Protein AF-0000000084724340 (afdb_homodimer)

Radius of gyration: 23.57 Å; Cα contacts (8 Å, |Δi|>4): 398; chains: 2; bounding box: 47×73×54 Å

pLDDT: mean 89.87, std 15.23, range [28.31, 98.19]

Foldseek 3Di:
DCPPDQDPVLLVVLLVVLVVVLVVDNAALVVSLVVVVVVPRDPVSSVSSSVVCVVVVSHDLLVVLLVQLLVLLVVLQADLQVSLVVSVVRVRDSVSNNVSNVVSCVVVVRDLLVSLQVNCVVVVNDPDDDDPVSLLVSLVSRVNRPRDPVSSCVVRNDSNPPPPDPPD/DCPPDQDPVLLVVLLVVLVVVLVVDNAALVVSLVVVVVVPDDPVSSVSSSVVCVVVVSHDLLVVLLVQLLVLLVVLQADLQVSLVVSVVRVRDSVSNNVSNVVSCVVVVRDLLVSLQVNCVVVVNDPDDDDPVSLLVSLVSRVNRPRDPVSSCVVRNDSNPPPPDPPD

Structure (mmCIF, N/CA/C/O backbone):
data_AF-0000000084724340-model_v1
#
loop_
_entity.id
_entity.type
_entity.pdbx_description
1 polymer 'Regulatory protein RecX'
#
loop_
_atom_site.group_PDB
_atom_site.id
_atom_site.type_symbol
_atom_site.label_atom_id
_atom_site.label_alt_id
_atom_site.label_comp_id
_atom_site.label_asym_id
_atom_site.label_entity_id
_atom_site.label_seq_id
_atom_site.pdbx_PDB_ins_code
_atom_site.Cartn_x
_atom_site.Cartn_y
_atom_site.Cartn_z
_atom_site.occupancy
_atom_site.B_iso_or_equiv
_atom_site.auth_seq_id
_atom_site.auth_comp_id
_atom_site.auth_asym_id
_atom_site.auth_atom_id
_atom_site.pdbx_PDB_model_num
ATOM 1 N N . MET A 1 1 ? -23.844 20.797 23 1 35.25 1 MET A N 1
ATOM 2 C CA . MET A 1 1 ? -23.125 20.906 21.75 1 35.25 1 MET A CA 1
ATOM 3 C C . MET A 1 1 ? -23.312 22.281 21.125 1 35.25 1 MET A C 1
ATOM 5 O O . MET A 1 1 ? -24.359 22.562 20.547 1 35.25 1 MET A O 1
ATOM 9 N N . ASP A 1 2 ? -22.969 23.312 21.781 1 40.53 2 ASP A N 1
ATOM 10 C CA . ASP A 1 2 ? -23.297 24.734 21.594 1 40.53 2 ASP A CA 1
ATOM 11 C C . ASP A 1 2 ? -23.047 25.156 20.141 1 40.53 2 ASP A C 1
ATOM 13 O O . ASP A 1 2 ? -21.938 25 19.625 1 40.53 2 ASP A O 1
ATOM 17 N N . SER A 1 3 ? -23.969 24.906 19.266 1 45.78 3 SER A N 1
ATOM 18 C CA . SER A 1 3 ? -24.188 25.5 17.953 1 45.78 3 SER A CA 1
ATOM 19 C C . SER A 1 3 ? -23.609 26.906 17.859 1 45.78 3 SER A C 1
ATOM 21 O O . SER A 1 3 ? -24.344 27.891 17.984 1 45.78 3 SER A O 1
ATOM 23 N N . GLU A 1 4 ? -22.609 27.172 18.609 1 51.94 4 GLU A N 1
ATOM 24 C CA . GLU A 1 4 ? -22.188 28.562 18.719 1 51.94 4 GLU A CA 1
ATOM 25 C C . GLU A 1 4 ? -22.031 29.203 17.344 1 51.94 4 GLU A C 1
ATOM 27 O O . GLU A 1 4 ? -21.484 28.594 16.438 1 51.94 4 GLU A O 1
ATOM 32 N N . ASP A 1 5 ? -22.938 30.094 16.984 1 63.06 5 ASP A N 1
ATOM 33 C CA . ASP A 1 5 ? -23.109 30.969 15.828 1 63.06 5 ASP A CA 1
ATOM 34 C C . ASP A 1 5 ? -21.766 31.484 15.336 1 63.06 5 ASP A C 1
ATOM 36 O O . ASP A 1 5 ? -20.984 32.031 16.109 1 63.06 5 ASP A O 1
ATOM 40 N N . ALA A 1 6 ? -21.188 30.797 14.297 1 75.19 6 ALA A N 1
ATOM 41 C CA . ALA A 1 6 ? -19.953 31.219 13.648 1 75.19 6 ALA A CA 1
ATOM 42 C C . ALA A 1 6 ? -19.938 32.719 13.414 1 75.19 6 ALA A C 1
ATOM 44 O O . ALA A 1 6 ? -20.734 33.25 12.625 1 75.19 6 ALA A O 1
ATOM 45 N N . THR A 1 7 ? -19.188 33.531 14.336 1 86.38 7 THR A N 1
ATOM 46 C CA . THR A 1 7 ? -19.078 34.938 14.086 1 86.38 7 THR A CA 1
ATOM 47 C C . THR A 1 7 ? -18.172 35.219 12.883 1 86.38 7 THR A C 1
ATOM 49 O O . THR A 1 7 ? -17.312 34.406 12.547 1 86.38 7 THR A O 1
ATOM 52 N N . ASP A 1 8 ? -18.578 36.25 12.078 1 90.44 8 ASP A N 1
ATOM 53 C CA . ASP A 1 8 ? -17.781 36.656 10.922 1 90.44 8 ASP A CA 1
ATOM 54 C C . ASP A 1 8 ? -16.312 36.844 11.297 1 90.44 8 ASP A C 1
ATOM 56 O O . ASP A 1 8 ? -15.422 36.531 10.5 1 90.44 8 ASP A O 1
ATOM 60 N N . ALA A 1 9 ? -16.156 37.219 12.477 1 93.38 9 ALA A N 1
ATOM 61 C CA . ALA A 1 9 ? -14.781 37.438 12.93 1 93.38 9 ALA A CA 1
ATOM 62 C C . ALA A 1 9 ? -14.023 36.125 13.055 1 93.38 9 ALA A C 1
ATOM 64 O O . ALA A 1 9 ? -12.867 36.031 12.664 1 93.38 9 ALA A O 1
ATOM 65 N N . GLU A 1 10 ? -14.711 35.188 13.562 1 95.5 10 GLU A N 1
ATOM 66 C CA . GLU A 1 10 ? -14.086 33.875 13.719 1 95.5 10 GLU A CA 1
ATOM 67 C C . GLU A 1 10 ? -13.812 33.219 12.367 1 95.5 10 GLU A C 1
ATOM 69 O O . GLU A 1 10 ? -12.773 32.594 12.164 1 95.5 10 GLU A O 1
ATOM 74 N N . VAL A 1 11 ? -14.758 33.375 11.492 1 97.06 11 VAL A N 1
ATOM 75 C CA . VAL A 1 11 ? -14.594 32.844 10.141 1 97.06 11 VAL A CA 1
ATOM 76 C C . VAL A 1 11 ? -13.406 33.531 9.461 1 97.06 11 VAL A C 1
ATOM 78 O O . VAL A 1 11 ? -12.641 32.875 8.75 1 97.06 11 VAL A O 1
ATOM 81 N N . GLY A 1 12 ? -13.305 34.844 9.68 1 97.19 12 GLY A N 1
ATOM 82 C CA . GLY A 1 12 ? -12.156 35.562 9.148 1 97.19 12 GLY A CA 1
ATOM 83 C C . GLY A 1 12 ? -10.828 35.031 9.648 1 97.19 12 GLY A C 1
ATOM 84 O O . GLY A 1 12 ? -9.898 34.844 8.859 1 97.19 12 GLY A O 1
ATOM 85 N N . ARG A 1 13 ? -10.758 34.781 10.875 1 97.31 13 ARG A N 1
ATOM 86 C CA . ARG A 1 13 ? -9.539 34.25 11.469 1 97.31 13 ARG A CA 1
ATOM 87 C C . ARG A 1 13 ? -9.227 32.844 10.93 1 97.31 13 ARG A C 1
ATOM 89 O O . ARG A 1 13 ? -8.07 32.531 10.641 1 97.31 13 ARG A O 1
ATOM 96 N N . ALA A 1 14 ? -10.234 32.062 10.844 1 97.94 14 ALA A N 1
ATOM 97 C CA . ALA A 1 14 ? -10.055 30.719 10.297 1 97.94 14 ALA A CA 1
ATOM 98 C C . ALA A 1 14 ? -9.609 30.766 8.836 1 97.94 14 ALA A C 1
ATOM 100 O O . ALA A 1 14 ? -8.789 29.953 8.398 1 97.94 14 ALA A O 1
ATOM 101 N N . THR A 1 15 ? -10.141 31.688 8.141 1 98 15 THR A N 1
ATOM 102 C CA . THR A 1 15 ? -9.766 31.875 6.742 1 98 15 THR A CA 1
ATOM 103 C C . THR A 1 15 ? -8.297 32.25 6.625 1 98 15 THR A C 1
ATOM 105 O O . THR A 1 15 ? -7.566 31.719 5.793 1 98 15 THR A O 1
ATOM 108 N N . ASP A 1 16 ? -7.871 33.125 7.48 1 97.44 16 ASP A N 1
ATOM 109 C CA . ASP A 1 16 ? -6.469 33.531 7.5 1 97.44 16 ASP A CA 1
ATOM 110 C C . ASP A 1 16 ? -5.559 32.344 7.836 1 97.44 16 ASP A C 1
ATOM 112 O O . ASP A 1 16 ? -4.477 32.219 7.262 1 97.44 16 ASP A O 1
ATOM 116 N N . ALA A 1 17 ? -6.023 31.609 8.727 1 97 17 ALA A N 1
ATOM 117 C CA . ALA A 1 17 ? -5.266 30.422 9.086 1 97 17 ALA A CA 1
ATOM 118 C C . ALA A 1 17 ? -5.109 29.484 7.883 1 97 17 ALA A C 1
ATOM 120 O O . ALA A 1 17 ? -4.02 28.969 7.633 1 97 17 ALA A O 1
ATOM 121 N N . CYS A 1 18 ? -6.141 29.266 7.129 1 97.06 18 CYS A N 1
ATOM 122 C CA . CYS A 1 18 ? -6.098 28.438 5.922 1 97.06 18 CYS A CA 1
ATOM 123 C C . CYS A 1 18 ? -5.078 28.984 4.93 1 97.06 18 CYS A C 1
ATOM 125 O O . CYS A 1 18 ? -4.266 28.234 4.391 1 97.06 18 CYS A O 1
ATOM 127 N N . LEU A 1 19 ? -5.148 30.234 4.754 1 97.19 19 LEU A N 1
ATOM 128 C CA . LEU A 1 19 ? -4.266 30.875 3.777 1 97.19 19 LEU A CA 1
ATOM 129 C C . LEU A 1 19 ? -2.807 30.734 4.195 1 97.19 19 LEU A C 1
ATOM 131 O O . LEU A 1 19 ? -1.935 30.5 3.354 1 97.19 19 LEU A O 1
ATOM 135 N N . ARG A 1 20 ? -2.562 30.891 5.43 1 96.25 20 ARG A N 1
ATOM 136 C CA . ARG A 1 20 ? -1.204 30.719 5.934 1 96.25 20 ARG A CA 1
ATOM 137 C C . ARG A 1 20 ? -0.712 29.281 5.695 1 96.25 20 ARG A C 1
ATOM 139 O O . ARG A 1 20 ? 0.422 29.078 5.258 1 96.25 20 ARG A O 1
ATOM 146 N N . LEU A 1 21 ? -1.57 28.359 5.965 1 94.25 21 LEU A N 1
ATOM 147 C CA . LEU A 1 21 ? -1.219 26.969 5.762 1 94.25 21 LEU A CA 1
ATOM 148 C C . LEU A 1 21 ? -0.979 26.672 4.285 1 94.25 21 LEU A C 1
ATOM 150 O O . LEU A 1 21 ? -0.031 25.953 3.936 1 94.25 21 LEU A O 1
ATOM 154 N N . LEU A 1 22 ? -1.804 27.25 3.426 1 94 22 LEU A N 1
ATOM 155 C CA . LEU A 1 22 ? -1.711 27.016 1.989 1 94 22 LEU A CA 1
ATOM 156 C C . LEU A 1 22 ? -0.48 27.703 1.406 1 94 22 LEU A C 1
ATOM 158 O O . LEU A 1 22 ? 0.046 27.266 0.378 1 94 22 LEU A O 1
ATOM 162 N N . LYS A 1 23 ? -0.047 28.75 2.018 1 93 23 LYS A N 1
ATOM 163 C CA . LYS A 1 23 ? 1.16 29.438 1.581 1 93 23 LYS A CA 1
ATOM 164 C C . LYS A 1 23 ? 2.404 28.594 1.839 1 93 23 LYS A C 1
ATOM 166 O O . LYS A 1 23 ? 3.365 28.656 1.068 1 93 23 LYS A O 1
ATOM 171 N N . ALA A 1 24 ? 2.295 27.859 2.857 1 91 24 ALA A N 1
ATOM 172 C CA . ALA A 1 24 ? 3.445 27.031 3.238 1 91 24 ALA A CA 1
ATOM 173 C C . ALA A 1 24 ? 3.627 25.859 2.283 1 91 24 ALA A C 1
ATOM 175 O O . ALA A 1 24 ? 4.754 25.531 1.909 1 91 24 ALA A O 1
ATOM 176 N N . ARG A 1 25 ? 2.547 25.203 1.89 1 88.31 25 ARG A N 1
ATOM 177 C CA . ARG A 1 25 ? 2.572 24.078 0.951 1 88.31 25 ARG A CA 1
ATOM 178 C C . ARG A 1 25 ? 1.165 23.734 0.478 1 88.31 25 ARG A C 1
ATOM 180 O O . ARG A 1 25 ? 0.178 24.141 1.087 1 88.31 25 ARG A O 1
ATOM 187 N N . ALA A 1 26 ? 1.167 23 -0.578 1 89.12 26 ALA A N 1
ATOM 188 C CA . ALA A 1 26 ? -0.118 22.5 -1.065 1 89.12 26 ALA A CA 1
ATOM 189 C C . ALA A 1 26 ? -0.786 21.594 -0.029 1 89.12 26 ALA A C 1
ATOM 191 O O . ALA A 1 26 ? -0.116 20.812 0.644 1 89.12 26 ALA A O 1
ATOM 192 N N . ARG A 1 27 ? -2.123 21.719 0.077 1 92.31 27 ARG A N 1
ATOM 193 C CA . ARG A 1 27 ? -2.885 20.938 1.044 1 92.31 27 ARG A CA 1
ATOM 194 C C . ARG A 1 27 ? -4.246 20.547 0.481 1 92.31 27 ARG A C 1
ATOM 196 O O . ARG A 1 27 ? -4.832 21.297 -0.312 1 92.31 27 ARG A O 1
ATOM 203 N N . SER A 1 28 ? -4.656 19.391 0.945 1 93.62 28 SER A N 1
ATOM 204 C CA . SER A 1 28 ? -6.02 18.984 0.631 1 93.62 28 SER A CA 1
ATOM 205 C C . SER A 1 28 ? -7.023 19.641 1.578 1 93.62 28 SER A C 1
ATOM 207 O O . SER A 1 28 ? -6.641 20.188 2.611 1 93.62 28 SER A O 1
ATOM 209 N N . ARG A 1 29 ? -8.281 19.609 1.13 1 94.88 29 ARG A N 1
ATOM 210 C CA . ARG A 1 29 ? -9.359 20.094 1.979 1 94.88 29 ARG A CA 1
ATOM 211 C C . ARG A 1 29 ? -9.344 19.422 3.342 1 94.88 29 ARG A C 1
ATOM 213 O O . ARG A 1 29 ? -9.5 20.078 4.375 1 94.88 29 ARG A O 1
ATOM 220 N N . GLN A 1 30 ? -9.141 18.188 3.312 1 93.31 30 GLN A N 1
ATOM 221 C CA . GLN A 1 30 ? -9.148 17.406 4.551 1 93.31 30 GLN A CA 1
ATOM 222 C C . GLN A 1 30 ? -8.008 17.844 5.473 1 93.31 30 GLN A C 1
ATOM 224 O O . GLN A 1 30 ? -8.188 17.906 6.691 1 93.31 30 GLN A O 1
ATOM 229 N N . GLU A 1 31 ? -6.914 18.047 4.953 1 91.12 31 GLU A N 1
ATOM 230 C CA . GLU A 1 31 ? -5.773 18.484 5.75 1 91.12 31 GLU A CA 1
ATOM 231 C C . GLU A 1 31 ? -6.055 19.828 6.418 1 91.12 31 GLU A C 1
ATOM 233 O O . GLU A 1 31 ? -5.711 20.031 7.582 1 91.12 31 GLU A O 1
ATOM 238 N N . LEU A 1 32 ? -6.656 20.75 5.695 1 94.88 32 LEU A N 1
ATOM 239 C CA . LEU A 1 32 ? -7.004 22.047 6.258 1 94.88 32 LEU A CA 1
ATOM 240 C C . LEU A 1 32 ? -8.07 21.906 7.344 1 94.88 32 LEU A C 1
ATOM 242 O O . LEU A 1 32 ? -7.98 22.531 8.391 1 94.88 32 LEU A O 1
ATOM 246 N N . LEU A 1 33 ? -8.992 21.031 7.023 1 95.38 33 LEU A N 1
ATOM 247 C CA . LEU A 1 33 ? -10.047 20.781 7.996 1 95.38 33 LEU A CA 1
ATOM 248 C C . LEU A 1 33 ? -9.461 20.266 9.312 1 95.38 33 LEU A C 1
ATOM 250 O O . LEU A 1 33 ? -9.812 20.75 10.383 1 95.38 33 LEU A O 1
ATOM 254 N N . ALA A 1 34 ? -8.633 19.359 9.18 1 91.25 34 ALA A N 1
ATOM 255 C CA . ALA A 1 34 ? -8 18.781 10.367 1 91.25 34 ALA A CA 1
ATOM 256 C C . ALA A 1 34 ? -7.188 19.828 11.117 1 91.25 34 ALA A C 1
ATOM 258 O O . ALA A 1 34 ? -7.191 19.844 12.352 1 91.25 34 ALA A O 1
ATOM 259 N N . ALA A 1 35 ? -6.465 20.609 10.398 1 92.94 35 ALA A N 1
ATOM 260 C CA . ALA A 1 35 ? -5.664 21.656 11.016 1 92.94 35 ALA A CA 1
ATOM 261 C C . ALA A 1 35 ? -6.547 22.641 11.781 1 92.94 35 ALA A C 1
ATOM 263 O O . ALA A 1 35 ? -6.219 23.031 12.906 1 92.94 35 ALA A O 1
ATOM 264 N N . LEU A 1 36 ? -7.645 23.047 11.219 1 96.44 36 LEU A N 1
ATOM 265 C CA . LEU A 1 36 ? -8.562 23.984 11.859 1 96.44 36 LEU A CA 1
ATOM 266 C C . LEU A 1 36 ? -9.195 23.375 13.102 1 96.44 36 LEU A C 1
ATOM 268 O O . LEU A 1 36 ? -9.414 24.062 14.102 1 96.44 36 LEU A O 1
ATOM 272 N N . GLU A 1 37 ? -9.461 22.094 12.961 1 94.69 37 GLU A N 1
ATOM 273 C CA . GLU A 1 37 ? -10.008 21.375 14.117 1 94.69 37 GLU A CA 1
ATOM 274 C C . GLU A 1 37 ? -9.023 21.375 15.281 1 94.69 37 GLU A C 1
ATOM 276 O O . GLU A 1 37 ? -9.406 21.625 16.422 1 94.69 37 GLU A O 1
ATOM 281 N N . ARG A 1 38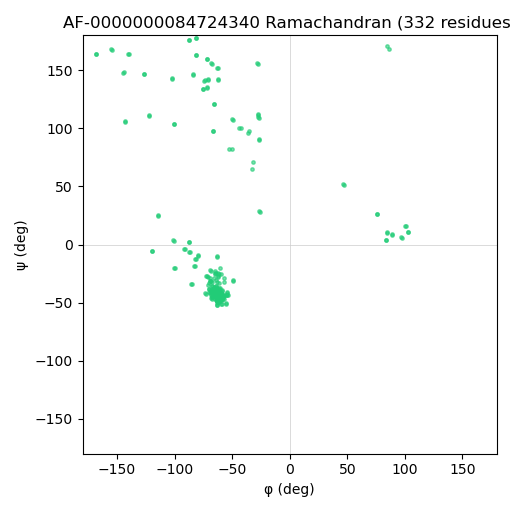 ? -7.855 21.156 14.961 1 91.62 38 ARG A N 1
ATOM 282 C CA . ARG A 1 38 ? -6.816 21.125 15.984 1 91.62 38 ARG A CA 1
ATOM 283 C C . ARG A 1 38 ? -6.656 22.5 16.641 1 91.62 38 ARG A C 1
ATOM 285 O O . ARG A 1 38 ? -6.355 22.594 17.828 1 91.62 38 ARG A O 1
ATOM 292 N N . LYS A 1 39 ? -6.914 23.453 15.875 1 94.38 39 LYS A N 1
ATOM 293 C CA . LYS A 1 39 ? -6.789 24.828 16.375 1 94.38 39 LYS A CA 1
ATOM 294 C C . LYS A 1 39 ? -8.023 25.234 17.172 1 94.38 39 LYS A C 1
ATOM 296 O O . LYS A 1 39 ? -8.062 26.328 17.734 1 94.38 39 LYS A O 1
ATOM 301 N N . GLY A 1 40 ? -9.125 24.422 17.094 1 94.94 40 GLY A N 1
ATOM 302 C CA . GLY A 1 40 ? -10.25 24.625 17.984 1 94.94 40 GLY A CA 1
ATOM 303 C C . GLY A 1 40 ? -11.422 25.328 17.328 1 94.94 40 GLY A C 1
ATOM 304 O O . GLY A 1 40 ? -12.375 25.703 18 1 94.94 40 GLY A O 1
ATOM 305 N N . TYR A 1 41 ? -11.414 25.484 16.078 1 96.75 41 TYR A N 1
ATOM 306 C CA . TYR A 1 41 ? -12.508 26.172 15.406 1 96.75 41 TYR A CA 1
ATOM 307 C C . TYR A 1 41 ? -13.75 25.281 15.344 1 96.75 41 TYR A C 1
ATOM 309 O O . TYR A 1 41 ? -13.641 24.062 15.125 1 96.75 41 TYR A O 1
ATOM 317 N N . ALA A 1 42 ? -14.875 25.875 15.531 1 96.62 42 ALA A N 1
ATOM 318 C CA . ALA A 1 42 ? -16.141 25.156 15.461 1 96.62 42 ALA A CA 1
ATOM 319 C C . ALA A 1 42 ? -16.438 24.688 14.039 1 96.62 42 ALA A C 1
ATOM 321 O O . ALA A 1 42 ? -15.93 25.266 13.078 1 96.62 42 ALA A O 1
ATOM 322 N N . GLU A 1 43 ? -17.234 23.656 13.891 1 96.38 43 GLU A N 1
ATOM 323 C CA . GLU A 1 43 ? -17.531 23.031 12.602 1 96.38 43 GLU A CA 1
ATOM 324 C C . GLU A 1 43 ? -18.078 24.062 11.617 1 96.38 43 GLU A C 1
ATOM 326 O O . GLU A 1 43 ? -17.625 24.125 10.469 1 96.38 43 GLU A O 1
ATOM 331 N N . ALA A 1 44 ? -18.953 24.875 12.094 1 96.69 44 ALA A N 1
ATOM 332 C CA . ALA A 1 44 ? -19.562 25.875 11.219 1 96.69 44 ALA A CA 1
ATOM 333 C C . ALA A 1 44 ? -18.531 26.875 10.719 1 96.69 44 ALA A C 1
ATOM 335 O O . ALA A 1 44 ? -18.594 27.312 9.562 1 96.69 44 ALA A O 1
ATOM 336 N N . VAL A 1 45 ? -17.625 27.234 11.578 1 97.56 45 VAL A N 1
ATOM 337 C CA . VAL A 1 45 ? -16.562 28.172 11.227 1 97.56 45 VAL A CA 1
ATOM 338 C C . VAL A 1 45 ? -15.617 27.531 10.211 1 97.56 45 VAL A C 1
ATOM 340 O O . VAL A 1 45 ? -15.266 28.156 9.211 1 97.56 45 VAL A O 1
ATOM 343 N N . ARG A 1 46 ? -15.25 26.266 10.406 1 97.88 46 ARG A N 1
ATOM 344 C CA . ARG A 1 46 ? -14.336 25.547 9.516 1 97.88 46 ARG A CA 1
ATOM 345 C C . ARG A 1 46 ? -14.922 25.438 8.117 1 97.88 46 ARG A C 1
ATOM 347 O O . ARG A 1 46 ? -14.234 25.719 7.125 1 97.88 46 ARG A O 1
ATOM 354 N N . GLU A 1 47 ? -16.156 25.094 8.086 1 97.12 47 GLU A N 1
ATOM 355 C CA . GLU A 1 47 ? -16.812 24.891 6.801 1 97.12 47 GLU A CA 1
ATOM 356 C C . GLU A 1 47 ? -16.891 26.188 6.012 1 97.12 47 GLU A C 1
ATOM 358 O O . GLU A 1 47 ? -16.656 26.203 4.801 1 97.12 47 GLU A O 1
ATOM 363 N N . ARG A 1 48 ? -17.25 27.234 6.688 1 97.5 48 ARG A N 1
ATOM 364 C CA . ARG A 1 48 ? -17.344 28.516 6.016 1 97.5 48 ARG A CA 1
ATOM 365 C C . ARG A 1 48 ? -15.977 29 5.547 1 97.5 48 ARG A C 1
ATOM 367 O O . ARG A 1 48 ? -15.852 29.547 4.445 1 97.5 48 ARG A O 1
ATOM 374 N N . ALA A 1 49 ? -14.977 28.859 6.422 1 98.19 49 ALA A N 1
ATOM 375 C CA . ALA A 1 49 ? -13.617 29.25 6.043 1 98.19 49 ALA A CA 1
ATOM 376 C C . ALA A 1 49 ? -13.141 28.469 4.828 1 98.19 49 ALA A C 1
ATOM 378 O O . ALA A 1 49 ? -12.57 29.047 3.893 1 98.19 49 ALA A O 1
ATOM 379 N N . LEU A 1 50 ? -13.398 27.156 4.828 1 97.88 50 LEU A N 1
ATOM 380 C CA . LEU A 1 50 ? -12.977 26.297 3.727 1 97.88 50 LEU A CA 1
ATOM 381 C C . LEU A 1 50 ? -13.727 26.656 2.445 1 97.88 50 LEU A C 1
ATOM 383 O O . LEU A 1 50 ? -13.141 26.656 1.358 1 97.88 50 LEU A O 1
ATOM 387 N N . ALA A 1 51 ? -14.938 26.953 2.566 1 97.38 51 ALA A N 1
ATOM 388 C CA . ALA A 1 51 ? -15.734 27.359 1.41 1 97.38 51 ALA A CA 1
ATOM 389 C C . ALA A 1 51 ? -15.18 28.641 0.791 1 97.38 51 ALA A C 1
ATOM 391 O O . ALA A 1 51 ? -15.148 28.781 -0.434 1 97.38 51 ALA A O 1
ATOM 392 N N . ARG A 1 52 ? -14.766 29.547 1.636 1 97.12 52 ARG A N 1
ATOM 393 C CA . ARG A 1 52 ? -14.211 30.812 1.154 1 97.12 52 ARG A CA 1
ATOM 394 C C . ARG A 1 52 ? -12.938 30.578 0.354 1 97.12 52 ARG A C 1
ATOM 396 O O . ARG A 1 52 ? -12.812 31.062 -0.775 1 97.12 52 ARG A O 1
ATOM 403 N N . VAL A 1 53 ? -12.055 29.875 0.927 1 97.44 53 VAL A N 1
ATOM 404 C CA . VAL A 1 53 ? -10.766 29.688 0.265 1 97.44 53 VAL A CA 1
ATOM 405 C C . VAL A 1 53 ? -10.945 28.844 -0.99 1 97.44 53 VAL A C 1
ATOM 407 O O . VAL A 1 53 ? -10.188 28.984 -1.955 1 97.44 53 VAL A O 1
ATOM 410 N N . GLU A 1 54 ? -11.891 27.922 -0.966 1 97 54 GLU A N 1
ATOM 411 C CA . GLU A 1 54 ? -12.242 27.156 -2.164 1 97 54 GLU A CA 1
ATOM 412 C C . GLU A 1 54 ? -12.82 28.078 -3.244 1 97 54 GLU A C 1
ATOM 414 O O . GLU A 1 54 ? -12.453 27.969 -4.414 1 97 54 GLU A O 1
ATOM 419 N N . GLY A 1 55 ? -13.688 28.953 -2.836 1 96.81 55 GLY A N 1
ATOM 420 C CA . GLY A 1 55 ? -14.297 29.906 -3.752 1 96.81 55 GLY A CA 1
ATOM 421 C C . GLY A 1 55 ? -13.289 30.828 -4.402 1 96.81 55 GLY A C 1
ATOM 422 O O . GLY A 1 55 ? -13.477 31.25 -5.547 1 96.81 55 GLY A O 1
ATOM 423 N N . TRP A 1 56 ? -12.227 31.156 -3.656 1 97.19 56 TRP A N 1
ATOM 424 C CA . TRP A 1 56 ? -11.172 32.031 -4.172 1 97.19 56 TRP A CA 1
ATOM 425 C C . TRP A 1 56 ? -10.211 31.25 -5.07 1 97.19 56 TRP A C 1
ATOM 427 O O . TRP A 1 56 ? -9.328 31.844 -5.703 1 97.19 56 TRP A O 1
ATOM 437 N N . GLY A 1 57 ? -10.352 29.938 -5.098 1 95.88 57 GLY A N 1
ATOM 438 C CA . GLY A 1 57 ? -9.523 29.109 -5.957 1 95.88 57 GLY A CA 1
ATOM 439 C C . GLY A 1 57 ? -8.227 28.672 -5.297 1 95.88 57 GLY A C 1
ATOM 440 O O . GLY A 1 57 ? -7.367 28.062 -5.941 1 95.88 57 GLY A O 1
ATOM 441 N N . TYR A 1 58 ? -8.094 28.938 -3.992 1 96.25 58 TYR A N 1
ATOM 442 C CA . TYR A 1 58 ? -6.859 28.594 -3.293 1 96.25 58 TYR A CA 1
ATOM 443 C C . TYR A 1 58 ? -6.875 27.125 -2.855 1 96.25 58 TYR A C 1
ATOM 445 O O . TYR A 1 58 ? -5.824 26.562 -2.545 1 96.25 58 TYR A O 1
ATOM 453 N N . LEU A 1 59 ? -8.07 26.578 -2.832 1 95.69 59 LEU A N 1
ATOM 454 C CA . LEU A 1 59 ? -8.266 25.188 -2.432 1 95.69 59 LEU A CA 1
ATOM 455 C C . LEU A 1 59 ? -8.953 24.391 -3.539 1 95.69 59 LEU A C 1
ATOM 457 O O . LEU A 1 59 ? -10.094 24.703 -3.914 1 95.69 59 LEU A O 1
ATOM 461 N N . ASN A 1 60 ? -8.234 23.516 -4.105 1 94.62 60 ASN A N 1
ATOM 462 C CA . ASN A 1 60 ? -8.703 22.641 -5.18 1 94.62 60 ASN A CA 1
ATOM 463 C C . ASN A 1 60 ? -8.102 21.25 -5.062 1 94.62 60 ASN A C 1
ATOM 465 O O . ASN A 1 60 ? -6.977 21 -5.504 1 94.62 60 ASN A O 1
ATOM 469 N N . ASP A 1 61 ? -8.945 20.328 -4.633 1 94.62 61 ASP A N 1
ATOM 470 C CA . ASP A 1 61 ? -8.445 18.984 -4.344 1 94.62 61 ASP A CA 1
ATOM 471 C C . ASP A 1 61 ? -8.07 18.25 -5.629 1 94.62 61 ASP A C 1
ATOM 473 O O . ASP A 1 61 ? -7.156 17.422 -5.633 1 94.62 61 ASP A O 1
ATOM 477 N N . GLU A 1 62 ? -8.789 18.5 -6.645 1 94.5 62 GLU A N 1
ATOM 478 C CA . GLU A 1 62 ? -8.453 17.875 -7.918 1 94.5 62 GLU A CA 1
ATOM 479 C C . GLU A 1 62 ? -7.078 18.312 -8.406 1 94.5 62 GLU A C 1
ATOM 481 O O . GLU A 1 62 ? -6.273 17.484 -8.836 1 94.5 62 GLU A O 1
ATOM 486 N N . ARG A 1 63 ? -6.883 19.594 -8.375 1 94.75 63 ARG A N 1
ATOM 487 C CA . ARG A 1 63 ? -5.578 20.125 -8.766 1 94.75 63 ARG A CA 1
ATOM 488 C C . ARG A 1 63 ? -4.484 19.609 -7.844 1 94.75 63 ARG A C 1
ATOM 490 O O . ARG A 1 63 ? -3.406 19.219 -8.305 1 94.75 63 ARG A O 1
ATOM 497 N N . PHE A 1 64 ? -4.789 19.625 -6.629 1 95.81 64 PHE A N 1
ATOM 498 C CA . PHE A 1 64 ? -3.855 19.094 -5.645 1 95.81 64 PHE A CA 1
ATOM 499 C C . PHE A 1 64 ? -3.48 17.656 -5.977 1 95.81 64 PHE A C 1
ATOM 501 O O . PHE A 1 64 ? -2.297 17.312 -6.043 1 95.81 64 PHE A O 1
ATOM 508 N N . ALA A 1 65 ? -4.477 16.828 -6.199 1 97.12 65 ALA A N 1
ATOM 509 C CA . ALA A 1 65 ? -4.27 15.406 -6.48 1 97.12 65 ALA A CA 1
ATOM 510 C C . ALA A 1 65 ? -3.43 15.219 -7.742 1 97.12 65 ALA A C 1
ATOM 512 O O . ALA A 1 65 ? -2.506 14.398 -7.762 1 97.12 65 ALA A O 1
ATOM 513 N N . ARG A 1 66 ? -3.74 15.953 -8.734 1 96.56 66 ARG A N 1
ATOM 514 C CA . ARG A 1 66 ? -3.025 15.852 -10 1 96.56 66 ARG A CA 1
ATOM 515 C C . ARG A 1 66 ? -1.555 16.219 -9.828 1 96.56 66 ARG A C 1
ATOM 517 O O . ARG A 1 66 ? -0.672 15.477 -10.273 1 96.56 66 ARG A O 1
ATOM 524 N N . ASP A 1 67 ? -1.301 17.344 -9.203 1 95.62 67 ASP A N 1
ATOM 525 C CA . ASP A 1 67 ? 0.068 17.812 -9.008 1 95.62 67 ASP A CA 1
ATOM 526 C C . ASP A 1 67 ? 0.872 16.812 -8.172 1 95.62 67 ASP A C 1
ATOM 528 O O . ASP A 1 67 ? 2.018 16.5 -8.508 1 95.62 67 ASP A O 1
ATOM 532 N N . GLN A 1 68 ? 0.224 16.375 -7.137 1 95.5 68 GLN A N 1
ATOM 533 C CA . GLN A 1 68 ? 0.894 15.422 -6.262 1 95.5 68 GLN A CA 1
ATOM 534 C C . GLN A 1 68 ? 1.18 14.109 -6.992 1 95.5 68 GLN A C 1
ATOM 536 O O . GLN A 1 68 ? 2.26 13.539 -6.848 1 95.5 68 GLN A O 1
ATOM 541 N N . ALA A 1 69 ? 0.21 13.609 -7.734 1 97.19 69 ALA A N 1
ATOM 542 C CA . ALA A 1 69 ? 0.388 12.367 -8.492 1 97.19 69 ALA A CA 1
ATOM 543 C C . ALA A 1 69 ? 1.555 12.484 -9.469 1 97.19 69 ALA A C 1
ATOM 545 O O . ALA A 1 69 ? 2.381 11.578 -9.57 1 97.19 69 ALA A O 1
ATOM 546 N N . GLU A 1 70 ? 1.614 13.602 -10.156 1 97.06 70 GLU A N 1
ATOM 547 C CA . GLU A 1 70 ? 2.695 13.82 -11.109 1 97.06 70 GLU A CA 1
ATOM 548 C C . GLU A 1 70 ? 4.051 13.867 -10.414 1 97.06 70 GLU A C 1
ATOM 550 O O . GLU A 1 70 ? 5.02 13.273 -10.891 1 97.06 70 GLU A O 1
ATOM 555 N N . ARG A 1 71 ? 4.051 14.539 -9.375 1 95.25 71 ARG A N 1
ATOM 556 C CA . ARG A 1 71 ? 5.293 14.656 -8.617 1 95.25 71 ARG A CA 1
ATOM 557 C C . ARG A 1 71 ? 5.762 13.289 -8.125 1 95.25 71 ARG A C 1
ATOM 559 O O . ARG A 1 71 ? 6.926 12.922 -8.305 1 95.25 71 ARG A O 1
ATOM 566 N N . LEU A 1 72 ? 4.91 12.531 -7.523 1 94.5 72 LEU A N 1
ATOM 567 C CA . LEU A 1 72 ? 5.246 11.25 -6.91 1 94.5 72 LEU A CA 1
ATOM 568 C C . LEU A 1 72 ? 5.625 10.219 -7.973 1 94.5 72 LEU A C 1
ATOM 570 O O . LEU A 1 72 ? 6.621 9.508 -7.828 1 94.5 72 LEU A O 1
ATOM 574 N N . LEU A 1 73 ? 4.855 10.109 -9.016 1 96.06 73 LEU A N 1
ATOM 575 C CA . LEU A 1 73 ? 5.18 9.18 -10.086 1 96.06 73 LEU A CA 1
ATOM 576 C C . LEU A 1 73 ? 6.449 9.602 -10.812 1 96.06 73 LEU A C 1
ATOM 578 O O . LEU A 1 73 ? 7.289 8.766 -11.148 1 96.06 73 LEU A O 1
ATOM 582 N N . GLY A 1 74 ? 6.539 10.844 -11.016 1 95.44 74 GLY A N 1
ATOM 583 C CA . GLY A 1 74 ? 7.695 11.375 -11.719 1 95.44 74 GLY A CA 1
ATOM 584 C C . GLY A 1 74 ? 9 11.133 -10.984 1 95.44 74 GLY A C 1
ATOM 585 O O . GLY A 1 74 ? 10.07 11.086 -11.602 1 95.44 74 GLY A O 1
ATOM 586 N N . GLY A 1 75 ? 8.977 11.023 -9.719 1 93.81 75 GLY A N 1
ATOM 587 C CA . GLY A 1 75 ? 10.156 10.766 -8.914 1 93.81 75 GLY A CA 1
ATOM 588 C C . GLY A 1 75 ? 10.727 9.367 -9.117 1 93.81 75 GLY A C 1
ATOM 589 O O . GLY A 1 75 ? 11.859 9.094 -8.734 1 93.81 75 GLY A O 1
ATOM 590 N N . GLY A 1 76 ? 9.922 8.477 -9.555 1 92.06 76 GLY A N 1
ATOM 591 C CA . GLY A 1 76 ? 10.391 7.164 -9.969 1 92.06 76 GLY A CA 1
ATOM 592 C C . GLY A 1 76 ? 10.523 6.191 -8.812 1 92.06 76 GLY A C 1
ATOM 593 O O . GLY A 1 76 ? 11.055 5.09 -8.977 1 92.06 76 GLY A O 1
ATOM 594 N N . ARG A 1 77 ? 10.016 6.551 -7.68 1 92.94 77 ARG A N 1
ATOM 595 C CA . ARG A 1 77 ? 10.203 5.715 -6.496 1 92.94 77 ARG A CA 1
ATOM 596 C C . ARG A 1 77 ? 8.953 4.879 -6.215 1 92.94 77 ARG A C 1
ATOM 598 O O . ARG A 1 77 ? 9.023 3.881 -5.496 1 92.94 77 ARG A O 1
ATOM 605 N N . TYR A 1 78 ? 7.902 5.371 -6.789 1 96.44 78 TYR A N 1
ATOM 606 C CA . TYR A 1 78 ? 6.637 4.734 -6.441 1 96.44 78 TYR A CA 1
ATOM 607 C C . TYR A 1 78 ? 5.887 4.289 -7.691 1 96.44 78 TYR A C 1
ATOM 609 O O . TYR A 1 78 ? 5.969 4.941 -8.734 1 96.44 78 TYR A O 1
ATOM 617 N N . GLY A 1 79 ? 5.184 3.189 -7.512 1 96.88 79 GLY A N 1
ATOM 618 C CA . GLY A 1 79 ? 4.207 2.787 -8.516 1 96.88 79 GLY A CA 1
ATOM 619 C C . GLY A 1 79 ? 2.84 3.406 -8.297 1 96.88 79 GLY A C 1
ATOM 620 O O . GLY A 1 7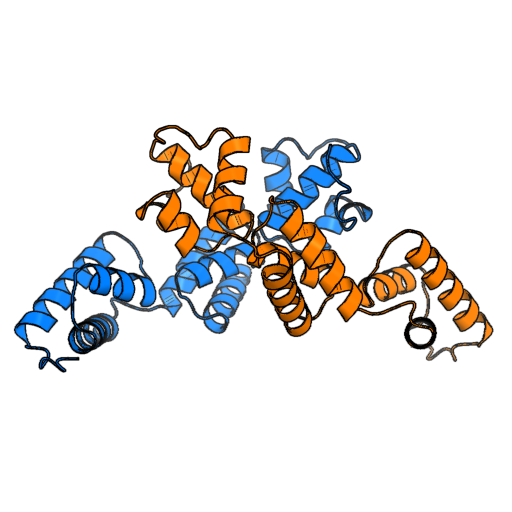9 ? 2.607 4.074 -7.285 1 96.88 79 GLY A O 1
ATOM 621 N N . PRO A 1 80 ? 1.961 3.137 -9.227 1 96.88 80 PRO A N 1
ATOM 622 C CA . PRO A 1 80 ? 0.652 3.795 -9.234 1 96.88 80 PRO A CA 1
ATOM 623 C C . PRO A 1 80 ? -0.159 3.506 -7.973 1 96.88 80 PRO A C 1
ATOM 625 O O . PRO A 1 80 ? -0.824 4.402 -7.441 1 96.88 80 PRO A O 1
ATOM 628 N N . GLU A 1 81 ? -0.088 2.297 -7.453 1 95.44 81 GLU A N 1
ATOM 629 C CA . GLU A 1 81 ? -0.927 1.933 -6.316 1 95.44 81 GLU A CA 1
ATOM 630 C C . GLU A 1 81 ? -0.503 2.682 -5.055 1 95.44 81 GLU A C 1
ATOM 632 O O . GLU A 1 81 ? -1.35 3.127 -4.277 1 95.44 81 GLU A O 1
ATOM 637 N N . GLU A 1 82 ? 0.731 2.812 -4.867 1 95.94 82 GLU A N 1
ATOM 638 C CA . GLU A 1 82 ? 1.219 3.545 -3.703 1 95.94 82 GLU A CA 1
ATOM 639 C C . GLU A 1 82 ? 0.898 5.031 -3.814 1 95.94 82 GLU A C 1
ATOM 641 O O . GLU A 1 82 ? 0.546 5.672 -2.82 1 95.94 82 GLU A O 1
ATOM 646 N N . VAL A 1 83 ? 1.02 5.574 -4.969 1 96.38 83 VAL A N 1
ATOM 647 C CA . VAL A 1 83 ? 0.688 6.98 -5.172 1 96.38 83 VAL A CA 1
ATOM 648 C C . VAL A 1 83 ? -0.787 7.215 -4.859 1 96.38 83 VAL A C 1
ATOM 650 O O . VAL A 1 83 ? -1.14 8.195 -4.195 1 96.38 83 VAL A O 1
ATOM 653 N N . ARG A 1 84 ? -1.584 6.328 -5.316 1 96.38 84 ARG A N 1
ATOM 654 C CA . ARG A 1 84 ? -3.008 6.422 -5.008 1 96.38 84 ARG A CA 1
ATOM 655 C C . ARG A 1 84 ? -3.242 6.406 -3.5 1 96.38 84 ARG A C 1
ATOM 657 O O . ARG A 1 84 ? -3.998 7.23 -2.977 1 96.38 84 ARG A O 1
ATOM 664 N N . ARG A 1 85 ? -2.594 5.547 -2.842 1 94.31 85 ARG A N 1
ATOM 665 C CA . ARG A 1 85 ? -2.754 5.414 -1.397 1 94.31 85 ARG A CA 1
ATOM 666 C C . ARG A 1 85 ? -2.293 6.676 -0.678 1 94.31 85 ARG A C 1
ATOM 668 O O . ARG A 1 85 ? -2.934 7.121 0.278 1 94.31 85 ARG A O 1
ATOM 675 N N . ARG A 1 86 ? -1.245 7.188 -1.117 1 93.38 86 ARG A N 1
ATOM 676 C CA . ARG A 1 86 ? -0.721 8.406 -0.509 1 93.38 86 ARG A CA 1
ATOM 677 C C . ARG A 1 86 ? -1.688 9.57 -0.697 1 93.38 86 ARG A C 1
ATOM 679 O O . ARG A 1 86 ? -1.894 10.367 0.22 1 93.38 86 ARG A O 1
ATOM 686 N N . LEU A 1 87 ? -2.244 9.664 -1.841 1 95.19 87 LEU A N 1
ATOM 687 C CA . LEU A 1 87 ? -3.229 10.711 -2.09 1 95.19 87 LEU A CA 1
ATOM 688 C C . LEU A 1 87 ? -4.434 10.555 -1.168 1 95.19 87 LEU A C 1
ATOM 690 O O . LEU A 1 87 ? -4.914 11.539 -0.598 1 95.19 87 LEU A O 1
ATOM 694 N N . GLU A 1 88 ? -4.812 9.336 -1.013 1 93.56 88 GLU A N 1
ATOM 695 C CA . GLU A 1 88 ? -5.961 9.07 -0.15 1 93.56 88 GLU A CA 1
ATOM 696 C C . GLU A 1 88 ? -5.637 9.383 1.309 1 93.56 88 GLU A C 1
ATOM 698 O O . GLU A 1 88 ? -6.504 9.836 2.057 1 93.56 88 GLU A O 1
ATOM 703 N N . ALA A 1 89 ? -4.461 9.125 1.649 1 90.25 89 ALA A N 1
ATOM 704 C CA . ALA A 1 89 ? -4.02 9.43 3.008 1 90.25 89 ALA A CA 1
ATOM 705 C C . ALA A 1 89 ? -4.098 10.922 3.287 1 90.25 89 ALA A C 1
ATOM 707 O O . ALA A 1 89 ? -4.246 11.344 4.438 1 90.25 89 ALA A O 1
ATOM 708 N N . HIS A 1 90 ? -4.031 11.688 2.244 1 90 90 HIS A N 1
ATOM 709 C CA . HIS A 1 90 ? -4.16 13.133 2.365 1 90 90 HIS A CA 1
ATOM 710 C C . HIS A 1 90 ? -5.617 13.57 2.295 1 90 90 HIS A C 1
ATOM 712 O O . HIS A 1 90 ? -5.918 14.766 2.271 1 90 90 HIS A O 1
ATOM 718 N N . GLY A 1 91 ? -6.465 12.617 2.186 1 92 91 GLY A N 1
ATOM 719 C CA . GLY A 1 91 ? -7.887 12.922 2.225 1 92 91 GLY A CA 1
ATOM 720 C C . GLY A 1 91 ? -8.508 13.055 0.848 1 92 91 GLY A C 1
ATOM 721 O O . GLY A 1 91 ? -9.664 13.469 0.719 1 92 91 GLY A O 1
ATOM 722 N N . VAL A 1 92 ? -7.77 12.773 -0.111 1 94.31 92 VAL A N 1
ATOM 723 C CA . VAL A 1 92 ? -8.312 12.766 -1.467 1 94.31 92 VAL A CA 1
ATOM 724 C C . VAL A 1 92 ? -9.227 11.562 -1.647 1 94.31 92 VAL A C 1
A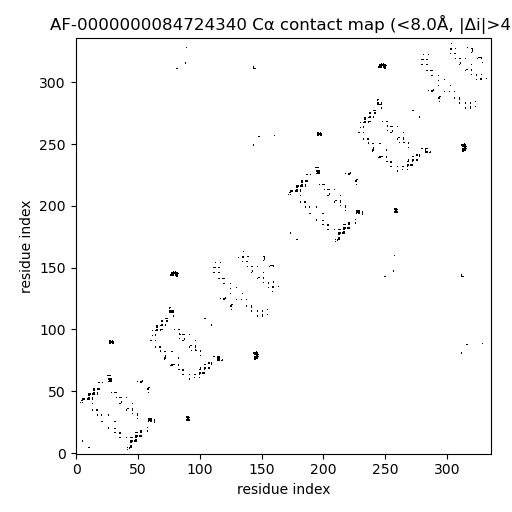TOM 726 O O . VAL A 1 92 ? -8.906 10.453 -1.207 1 94.31 92 VAL A O 1
ATOM 729 N N . SER A 1 93 ? -10.398 11.812 -2.27 1 94.62 93 SER A N 1
ATOM 730 C CA . SER A 1 93 ? -11.328 10.711 -2.469 1 94.62 93 SER A CA 1
ATOM 731 C C . SER A 1 93 ? -10.727 9.633 -3.367 1 94.62 93 SER A C 1
ATOM 733 O O . SER A 1 93 ? -9.883 9.93 -4.219 1 94.62 93 SER A O 1
ATOM 735 N N . PRO A 1 94 ? -11.172 8.367 -3.189 1 94.12 94 PRO A N 1
ATOM 736 C CA . PRO A 1 94 ? -10.664 7.289 -4.039 1 94.12 94 PRO A CA 1
ATOM 737 C C . PRO A 1 94 ? -10.836 7.578 -5.527 1 94.12 94 PRO A C 1
ATOM 739 O O . PRO A 1 94 ? -9.938 7.309 -6.324 1 94.12 94 PRO A O 1
ATOM 742 N N . GLU A 1 95 ? -11.938 8.109 -5.855 1 95.38 95 GLU A N 1
ATOM 743 C CA . GLU A 1 95 ? -12.219 8.422 -7.25 1 95.38 95 GLU A CA 1
ATOM 744 C C . GLU A 1 95 ? -11.266 9.492 -7.781 1 95.38 95 GLU A C 1
ATOM 746 O O . GLU A 1 95 ? -10.703 9.352 -8.867 1 95.38 95 GLU A O 1
ATOM 751 N N . ALA A 1 96 ? -11.094 10.531 -7.039 1 95.94 96 ALA A N 1
ATOM 752 C CA . ALA A 1 96 ? -10.195 11.609 -7.445 1 95.94 96 ALA A CA 1
ATOM 753 C C . ALA A 1 96 ? -8.75 11.117 -7.523 1 95.94 96 ALA A C 1
ATOM 755 O O . ALA A 1 96 ? -8.008 11.508 -8.422 1 95.94 96 ALA A O 1
ATOM 756 N N . ALA A 1 97 ? -8.422 10.297 -6.566 1 96.75 97 ALA A N 1
ATOM 757 C CA . ALA A 1 97 ? -7.066 9.75 -6.543 1 96.75 97 ALA A CA 1
ATOM 758 C C . ALA A 1 97 ? -6.801 8.891 -7.773 1 96.75 97 ALA A C 1
ATOM 760 O O . ALA A 1 97 ? -5.754 9.016 -8.414 1 96.75 97 ALA A O 1
ATOM 761 N N . SER A 1 98 ? -7.738 8.07 -8.086 1 97.25 98 SER A N 1
ATOM 762 C CA . SER A 1 98 ? -7.613 7.203 -9.258 1 97.25 98 SER A CA 1
ATOM 763 C C . SER A 1 98 ? -7.48 8.016 -10.539 1 97.25 98 SER A C 1
ATOM 765 O O . SER A 1 98 ? -6.637 7.719 -11.383 1 97.25 98 SER A O 1
ATOM 767 N N . THR A 1 99 ? -8.273 8.977 -10.625 1 97.88 99 THR A N 1
ATOM 768 C CA . THR A 1 99 ? -8.242 9.844 -11.797 1 97.88 99 THR A CA 1
ATOM 769 C C . THR A 1 99 ? -6.902 10.57 -11.891 1 97.88 99 THR A C 1
ATOM 771 O O . THR A 1 99 ? -6.305 10.641 -12.969 1 97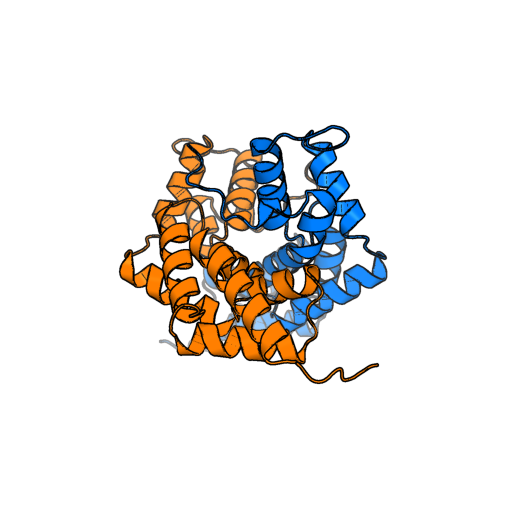.88 99 THR A O 1
ATOM 774 N N . ALA A 1 100 ? -6.465 11.109 -10.805 1 98.06 100 ALA A N 1
ATOM 775 C CA . ALA A 1 100 ? -5.199 11.844 -10.773 1 98.06 100 ALA A CA 1
ATOM 776 C C . ALA A 1 100 ? -4.039 10.945 -11.203 1 98.06 100 ALA A C 1
ATOM 778 O O . ALA A 1 100 ? -3.182 11.359 -11.984 1 98.06 100 ALA A O 1
ATOM 779 N N . VAL A 1 101 ? -4.055 9.758 -10.734 1 98.12 101 VAL A N 1
ATOM 780 C CA . VAL A 1 101 ? -2.98 8.812 -11.047 1 98.12 101 VAL A CA 1
ATOM 781 C C . VAL A 1 101 ? -3.023 8.445 -12.523 1 98.12 101 VAL A C 1
ATOM 783 O O . VAL A 1 101 ? -1.988 8.406 -13.195 1 98.12 101 VAL A O 1
ATOM 786 N N . ALA A 1 102 ? -4.188 8.164 -13.016 1 97.81 102 ALA A N 1
ATOM 787 C CA . ALA A 1 102 ? -4.344 7.832 -14.43 1 97.81 102 ALA A CA 1
ATOM 788 C C . ALA A 1 102 ? -3.859 8.977 -15.32 1 97.81 102 ALA A C 1
ATOM 790 O O . ALA A 1 102 ? -3.129 8.75 -16.281 1 97.81 102 ALA A O 1
ATOM 791 N N . THR A 1 103 ? -4.25 10.133 -14.969 1 97.94 103 THR A N 1
ATOM 792 C CA . THR A 1 103 ? -3.842 11.305 -15.727 1 97.94 103 THR A CA 1
ATOM 793 C C . THR A 1 103 ? -2.326 11.484 -15.672 1 97.94 103 THR A C 1
ATOM 795 O O . THR A 1 103 ? -1.691 11.719 -16.703 1 97.94 103 THR A O 1
ATOM 798 N N . ALA A 1 104 ? -1.791 11.383 -14.531 1 97.62 104 ALA A N 1
ATOM 799 C CA . ALA A 1 104 ? -0.35 11.539 -14.359 1 97.62 104 ALA A CA 1
ATOM 800 C C . ALA A 1 104 ? 0.417 10.492 -15.164 1 97.62 104 ALA A C 1
ATOM 802 O O . ALA A 1 104 ? 1.454 10.797 -15.758 1 97.62 104 ALA A O 1
ATOM 803 N N . ARG A 1 105 ? -0.066 9.273 -15.18 1 97.5 105 ARG A N 1
ATOM 804 C CA . ARG A 1 105 ? 0.57 8.211 -15.953 1 97.5 105 ARG A CA 1
ATOM 805 C C . ARG A 1 105 ? 0.638 8.578 -17.438 1 97.5 105 ARG A C 1
ATOM 807 O O . ARG A 1 105 ? 1.655 8.352 -18.094 1 97.5 105 ARG A O 1
ATOM 814 N N . GLY A 1 106 ? -0.454 9.031 -17.891 1 97.19 106 GLY A N 1
ATOM 815 C CA . GLY A 1 106 ? -0.496 9.461 -19.281 1 97.19 106 GLY A CA 1
ATOM 816 C C . GLY A 1 106 ? 0.425 10.633 -19.578 1 97.19 106 GLY A C 1
ATOM 817 O O . GLY A 1 106 ? 1.208 10.594 -20.516 1 97.19 106 GLY A O 1
ATOM 818 N N . THR A 1 107 ? 0.357 11.633 -18.766 1 96.75 107 THR A N 1
ATOM 819 C CA . THR A 1 107 ? 1.14 12.852 -18.938 1 96.75 107 THR A CA 1
ATOM 820 C C . THR A 1 107 ? 2.633 12.539 -18.938 1 96.75 107 THR A C 1
ATOM 822 O O . THR A 1 107 ? 3.391 13.086 -19.75 1 96.75 107 THR A O 1
ATOM 825 N N . LEU A 1 108 ? 3.057 11.641 -18.094 1 97.12 108 LEU A N 1
ATOM 826 C CA . LEU A 1 108 ? 4.469 11.32 -17.906 1 97.12 108 LEU A CA 1
ATOM 827 C C . LEU A 1 108 ? 4.891 10.188 -18.844 1 97.12 108 LEU A C 1
ATOM 829 O O . LEU A 1 108 ? 6.062 9.812 -18.875 1 97.12 108 LEU A O 1
ATOM 833 N N . GLU A 1 109 ? 3.857 9.648 -19.594 1 96.88 109 GLU A N 1
ATOM 834 C CA . GLU A 1 109 ? 4.141 8.398 -20.297 1 96.88 109 GLU A CA 1
ATOM 835 C C . GLU A 1 109 ? 4.844 7.398 -19.391 1 96.88 109 GLU A C 1
ATOM 837 O O . GLU A 1 109 ? 5.879 6.84 -19.75 1 96.88 109 GLU A O 1
ATOM 842 N N . PHE A 1 110 ? 4.301 7.184 -18.312 1 96.38 110 PHE A N 1
ATOM 843 C CA . PHE A 1 110 ? 4.902 6.438 -17.219 1 96.38 110 PHE A CA 1
ATOM 844 C C . PHE A 1 110 ? 5.098 4.973 -17.609 1 96.38 110 PHE A C 1
ATOM 846 O O . PHE A 1 110 ? 4.137 4.289 -17.969 1 96.38 110 PHE A O 1
ATOM 853 N N . ASP A 1 111 ? 6.391 4.602 -17.531 1 96.19 111 ASP A N 1
ATOM 854 C CA . ASP A 1 111 ? 6.754 3.201 -17.719 1 96.19 111 ASP A CA 1
ATOM 855 C C . ASP A 1 111 ? 7 2.506 -16.391 1 96.19 111 ASP A C 1
ATOM 857 O O . ASP A 1 111 ? 8.086 2.615 -15.812 1 96.19 111 ASP A O 1
ATOM 861 N N . ALA A 1 112 ? 6.016 1.702 -15.977 1 96.12 112 ALA A N 1
ATOM 862 C CA . ALA A 1 112 ? 6.039 1.096 -14.648 1 96.12 112 ALA A CA 1
ATOM 863 C C . ALA A 1 112 ? 7.18 0.09 -14.523 1 96.12 112 ALA A C 1
ATOM 865 O O . ALA A 1 112 ? 7.812 -0.012 -13.469 1 96.12 112 ALA A O 1
ATOM 866 N N . GLU A 1 113 ? 7.422 -0.672 -15.547 1 96 113 GLU A N 1
ATOM 867 C CA . GLU A 1 113 ? 8.492 -1.66 -15.516 1 96 113 GLU A CA 1
ATOM 868 C C . GLU A 1 113 ? 9.859 -0.988 -15.398 1 96 113 GLU A C 1
ATOM 870 O O . GLU A 1 113 ? 10.711 -1.43 -14.625 1 96 113 GLU A O 1
ATOM 875 N N . HIS A 1 114 ? 10.016 0.02 -16.156 1 96.38 114 HIS A N 1
ATOM 876 C CA . HIS A 1 114 ? 11.266 0.768 -16.109 1 96.38 114 HIS A CA 1
ATOM 877 C C . HIS A 1 114 ? 11.492 1.36 -14.719 1 96.38 114 HIS A C 1
ATOM 879 O O . HIS A 1 114 ? 12.578 1.247 -14.156 1 96.38 114 HIS A O 1
ATOM 885 N N . ALA A 1 115 ? 10.461 2.023 -14.18 1 97.19 115 ALA A N 1
ATOM 886 C CA . ALA A 1 115 ? 10.562 2.617 -12.844 1 97.19 115 ALA A CA 1
ATOM 887 C C . ALA A 1 115 ? 10.891 1.561 -11.797 1 97.19 115 ALA A C 1
ATOM 889 O O . ALA A 1 115 ? 11.734 1.787 -10.922 1 97.19 115 ALA A O 1
ATOM 890 N N . ALA A 1 116 ? 10.242 0.424 -11.852 1 97.5 116 ALA A N 1
ATOM 891 C CA . ALA A 1 116 ? 10.477 -0.67 -10.914 1 97.5 116 ALA A CA 1
ATOM 892 C C . ALA A 1 116 ? 11.922 -1.155 -10.992 1 97.5 116 ALA A C 1
ATOM 894 O O . ALA A 1 116 ? 12.555 -1.41 -9.969 1 97.5 116 ALA A O 1
ATOM 895 N N . ARG A 1 117 ? 12.43 -1.297 -12.164 1 96.56 117 ARG A N 1
ATOM 896 C CA . ARG A 1 117 ? 13.812 -1.712 -12.359 1 96.56 117 ARG A CA 1
ATOM 897 C C . ARG A 1 117 ? 14.781 -0.717 -11.719 1 96.56 117 ARG A C 1
ATOM 899 O O . ARG A 1 117 ? 15.766 -1.113 -11.094 1 96.56 117 ARG A O 1
ATOM 906 N N . GLN A 1 118 ? 14.469 0.541 -11.906 1 96.75 118 GLN A N 1
ATOM 907 C CA . GLN A 1 118 ? 15.32 1.578 -11.32 1 96.75 118 GLN A CA 1
ATOM 908 C C . GLN A 1 118 ? 15.344 1.48 -9.797 1 96.75 118 GLN A C 1
ATOM 910 O O . GLN A 1 118 ? 16.391 1.688 -9.18 1 96.75 118 GLN A O 1
ATOM 915 N N . VAL A 1 119 ? 14.188 1.187 -9.25 1 96.94 119 VAL A N 1
ATOM 916 C CA . VAL A 1 119 ? 14.109 1.02 -7.801 1 96.94 119 VAL A CA 1
ATOM 917 C C . VAL A 1 119 ? 15.031 -0.116 -7.359 1 96.94 119 VAL A C 1
ATOM 919 O O . VAL A 1 119 ? 15.781 0.029 -6.395 1 96.94 119 VAL A O 1
ATOM 922 N N . LEU A 1 120 ? 14.969 -1.208 -8.039 1 97.06 120 LEU A N 1
ATOM 923 C CA . LEU A 1 120 ? 15.789 -2.363 -7.703 1 97.06 120 LEU A CA 1
ATOM 924 C C . LEU A 1 120 ? 17.266 -2.045 -7.891 1 97.06 120 LEU A C 1
ATOM 926 O O . LEU A 1 120 ? 18.109 -2.449 -7.078 1 97.06 120 LEU A O 1
ATOM 930 N N . GLU A 1 121 ? 17.578 -1.314 -8.914 1 96.88 121 GLU A N 1
ATOM 931 C CA . GLU A 1 121 ? 18.953 -0.925 -9.195 1 96.88 121 GLU A CA 1
ATOM 932 C C . GLU A 1 121 ? 19.531 -0.092 -8.047 1 96.88 121 GLU A C 1
ATOM 934 O O . GLU A 1 121 ? 20.656 -0.326 -7.613 1 96.88 121 GLU A O 1
ATOM 939 N N . LYS A 1 122 ? 18.781 0.792 -7.602 1 96.06 122 LYS A N 1
ATOM 940 C CA . LYS A 1 122 ? 19.219 1.676 -6.527 1 96.06 122 LYS A CA 1
ATOM 941 C C . LYS A 1 122 ? 19.469 0.896 -5.238 1 96.06 122 LYS A C 1
ATOM 943 O O . LYS A 1 122 ? 20.219 1.336 -4.371 1 96.06 122 LYS A O 1
ATOM 948 N N . ARG A 1 123 ? 18.812 -0.256 -5.129 1 95.19 123 ARG A N 1
ATOM 949 C CA . ARG A 1 123 ? 18.938 -1.066 -3.924 1 95.19 123 ARG A CA 1
ATOM 950 C C . ARG A 1 123 ? 19.922 -2.219 -4.145 1 95.19 123 ARG A C 1
ATOM 952 O O . ARG A 1 123 ? 20.047 -3.102 -3.295 1 95.19 123 ARG A O 1
ATOM 959 N N . GLY A 1 124 ? 20.516 -2.283 -5.266 1 95.69 124 GLY A N 1
ATOM 960 C CA . GLY A 1 124 ? 21.484 -3.322 -5.586 1 95.69 124 GLY A CA 1
ATOM 961 C C . GLY A 1 124 ? 20.844 -4.66 -5.898 1 95.69 124 GLY A C 1
ATOM 962 O O . GLY A 1 124 ? 21.453 -5.711 -5.703 1 95.69 124 GLY A O 1
ATOM 963 N N . LEU A 1 125 ? 19.609 -4.625 -6.371 1 95.62 125 LEU A N 1
ATOM 964 C CA . LEU A 1 125 ? 18.859 -5.852 -6.629 1 95.62 125 LEU A CA 1
ATOM 965 C C . LEU A 1 125 ? 18.578 -6.016 -8.117 1 95.62 125 LEU A C 1
ATOM 967 O O . LEU A 1 125 ? 17.562 -6.613 -8.5 1 95.62 125 LEU A O 1
ATOM 971 N N . ALA A 1 126 ? 19.422 -5.391 -8.922 1 92.81 126 ALA A N 1
ATOM 972 C CA . ALA A 1 126 ? 19.328 -5.508 -10.375 1 92.81 126 ALA A CA 1
ATOM 973 C C . ALA A 1 126 ? 20.703 -5.625 -11.016 1 92.81 126 ALA A C 1
ATOM 975 O O . ALA A 1 126 ? 21.719 -5.34 -10.375 1 92.81 126 ALA A O 1
ATOM 976 N N . GLY A 1 127 ? 20.703 -6.055 -12.234 1 90.69 127 GLY A N 1
ATOM 977 C CA . GLY A 1 127 ? 21.969 -6.137 -12.953 1 90.69 127 GLY A CA 1
ATOM 978 C C . GLY A 1 127 ? 22.734 -7.41 -12.664 1 90.69 127 GLY A C 1
ATOM 979 O O . GLY A 1 127 ? 23.891 -7.543 -13.062 1 90.69 127 GLY A O 1
ATOM 980 N N . ARG A 1 128 ? 22.141 -8.297 -11.891 1 91.81 128 ARG A N 1
ATOM 981 C CA . ARG A 1 128 ? 22.75 -9.578 -11.531 1 91.81 128 ARG A CA 1
ATOM 982 C C . ARG A 1 128 ? 21.688 -10.609 -11.18 1 91.81 128 ARG A C 1
ATOM 984 O O . ARG A 1 128 ? 20.516 -10.258 -11 1 91.81 128 ARG A O 1
ATOM 991 N N . GLU A 1 129 ? 22.172 -11.812 -11.102 1 91.62 129 GLU A N 1
ATOM 992 C CA . GLU A 1 129 ? 21.25 -12.867 -10.688 1 91.62 129 GLU A CA 1
ATOM 993 C C . GLU A 1 129 ? 20.984 -12.805 -9.188 1 91.62 129 GLU A C 1
ATOM 995 O O . GLU A 1 129 ? 21.906 -12.672 -8.391 1 91.62 129 GLU A O 1
ATOM 1000 N N . LEU A 1 130 ? 19.688 -12.914 -8.938 1 92.25 130 LEU A N 1
ATOM 1001 C CA . LEU A 1 130 ? 19.297 -12.891 -7.535 1 92.25 130 LEU A CA 1
ATOM 1002 C C . LEU A 1 130 ? 18.984 -14.297 -7.039 1 92.25 130 LEU A C 1
ATOM 1004 O O . LEU A 1 130 ? 18.406 -15.109 -7.77 1 92.25 130 LEU A O 1
ATOM 1008 N N . ASP A 1 131 ? 19.359 -14.523 -5.812 1 90.44 131 ASP A N 1
ATOM 1009 C CA . ASP A 1 131 ? 18.938 -15.789 -5.211 1 90.44 131 ASP A CA 1
ATOM 1010 C C . ASP A 1 131 ? 17.5 -15.688 -4.695 1 90.44 131 ASP A C 1
ATOM 1012 O O . ASP A 1 131 ? 16.859 -14.641 -4.809 1 90.44 131 ASP A O 1
ATOM 1016 N N . ALA A 1 132 ? 17.016 -16.781 -4.18 1 87.44 132 ALA A N 1
ATOM 1017 C CA . ALA A 1 132 ? 15.617 -16.859 -3.783 1 87.44 132 ALA A CA 1
ATOM 1018 C C . ALA A 1 132 ? 15.297 -15.836 -2.697 1 87.44 132 ALA A C 1
ATOM 1020 O O . ALA A 1 132 ? 14.242 -15.203 -2.725 1 87.44 132 ALA A O 1
ATOM 1021 N N . ARG A 1 133 ? 16.156 -15.695 -1.801 1 89.44 133 ARG A N 1
ATOM 1022 C CA . ARG A 1 133 ? 15.969 -14.75 -0.711 1 89.44 133 ARG A CA 1
ATOM 1023 C C . ARG A 1 133 ? 15.953 -13.312 -1.23 1 89.44 133 ARG A C 1
ATOM 1025 O O . ARG A 1 133 ? 15.133 -12.5 -0.805 1 89.44 133 ARG A O 1
ATOM 1032 N N . GLU A 1 134 ? 16.797 -13.031 -2.146 1 92.25 134 GLU A N 1
ATOM 1033 C CA . GLU A 1 134 ? 16.891 -11.695 -2.719 1 92.25 134 GLU A CA 1
ATOM 1034 C C . GLU A 1 134 ? 15.672 -11.375 -3.582 1 92.25 134 GLU A C 1
ATOM 1036 O O . GLU A 1 134 ? 15.195 -10.242 -3.6 1 92.25 134 GLU A O 1
ATOM 1041 N N . LYS A 1 135 ? 15.242 -12.359 -4.27 1 92.75 135 LYS A N 1
ATOM 1042 C CA . LYS A 1 135 ? 14.047 -12.18 -5.086 1 92.75 135 LYS A CA 1
ATOM 1043 C C . LYS A 1 135 ? 12.836 -11.867 -4.215 1 92.75 135 LYS A C 1
ATOM 1045 O O . LYS A 1 135 ? 12.031 -10.992 -4.547 1 92.75 135 LYS A O 1
ATOM 1050 N N . ALA A 1 136 ? 12.766 -12.578 -3.145 1 89.56 136 ALA A N 1
ATOM 1051 C CA . ALA A 1 136 ? 11.664 -12.328 -2.217 1 89.56 136 ALA A CA 1
ATOM 1052 C C . ALA A 1 136 ? 11.742 -10.906 -1.655 1 89.56 136 ALA A C 1
ATOM 1054 O O . ALA A 1 136 ? 10.719 -10.219 -1.563 1 89.56 136 ALA A O 1
ATOM 1055 N N . ARG A 1 137 ? 12.93 -10.508 -1.309 1 91.69 137 ARG A N 1
ATOM 1056 C CA . ARG A 1 137 ? 13.148 -9.156 -0.795 1 91.69 137 ARG A CA 1
ATOM 1057 C C . ARG A 1 137 ? 12.781 -8.109 -1.839 1 91.69 137 ARG A C 1
ATOM 1059 O O . ARG A 1 137 ? 12.109 -7.125 -1.528 1 91.69 137 ARG A O 1
ATOM 1066 N N . ALA A 1 138 ? 13.188 -8.367 -3.047 1 94.62 138 ALA A N 1
ATOM 1067 C CA . ALA A 1 138 ? 12.898 -7.453 -4.148 1 94.62 138 ALA A CA 1
ATOM 1068 C C . ALA A 1 138 ? 11.398 -7.352 -4.402 1 94.62 138 ALA A C 1
ATOM 1070 O O . ALA A 1 138 ? 10.875 -6.254 -4.602 1 94.62 138 ALA A O 1
ATOM 1071 N N . GLY A 1 139 ? 10.75 -8.461 -4.387 1 93.75 139 GLY A N 1
ATOM 1072 C CA . GLY A 1 139 ? 9.312 -8.484 -4.59 1 93.75 139 GLY A CA 1
ATOM 1073 C C . GLY A 1 139 ? 8.547 -7.707 -3.531 1 93.75 139 GLY A C 1
ATOM 1074 O O . GLY A 1 139 ? 7.645 -6.934 -3.852 1 93.75 139 GLY A O 1
ATOM 1075 N N . ARG A 1 140 ? 8.938 -7.914 -2.312 1 92.06 140 ARG A N 1
ATOM 1076 C CA . ARG A 1 140 ? 8.297 -7.191 -1.217 1 92.06 140 ARG A CA 1
ATOM 1077 C C . ARG A 1 140 ? 8.523 -5.688 -1.344 1 92.06 140 ARG A C 1
ATOM 1079 O O . ARG A 1 140 ? 7.613 -4.895 -1.098 1 92.06 140 ARG A O 1
ATOM 1086 N N . LEU A 1 141 ? 9.703 -5.34 -1.677 1 93.81 141 LEU A N 1
ATOM 1087 C CA . LEU A 1 141 ? 10.031 -3.93 -1.854 1 93.81 141 LEU A CA 1
ATOM 1088 C C . LEU A 1 141 ? 9.164 -3.297 -2.934 1 93.81 141 LEU A C 1
ATOM 1090 O O . LEU A 1 141 ? 8.531 -2.266 -2.701 1 93.81 141 LEU A O 1
ATOM 1094 N N . LEU A 1 142 ? 9.133 -3.93 -4.078 1 96.06 142 LEU A N 1
ATOM 1095 C CA . LEU A 1 142 ? 8.375 -3.379 -5.195 1 96.06 142 LEU A CA 1
ATOM 1096 C C . LEU A 1 142 ? 6.887 -3.318 -4.863 1 96.06 142 LEU A C 1
ATOM 1098 O O . LEU A 1 142 ? 6.207 -2.35 -5.207 1 96.06 142 LEU A O 1
ATOM 1102 N N . PHE A 1 143 ? 6.406 -4.344 -4.199 1 94.31 143 PHE A N 1
ATOM 1103 C CA . PHE A 1 143 ? 5.004 -4.359 -3.809 1 94.31 143 PHE A CA 1
ATOM 1104 C C . PHE A 1 143 ? 4.695 -3.223 -2.842 1 94.31 143 PHE A C 1
ATOM 1106 O O . PHE A 1 143 ? 3.705 -2.508 -3.008 1 94.31 143 PHE A O 1
ATOM 1113 N N . SER A 1 144 ? 5.512 -3.004 -1.899 1 93.56 144 SER A N 1
ATOM 1114 C CA . SER A 1 144 ? 5.32 -1.938 -0.921 1 93.56 144 SER A CA 1
ATOM 1115 C C . SER A 1 144 ? 5.391 -0.564 -1.579 1 93.56 144 SER A C 1
ATOM 1117 O O . SER A 1 144 ? 4.816 0.403 -1.074 1 93.56 144 SER A O 1
ATOM 1119 N N . ARG A 1 145 ? 6.082 -0.515 -2.684 1 95.25 145 ARG A N 1
ATOM 1120 C CA . ARG A 1 145 ? 6.211 0.745 -3.408 1 95.25 145 ARG A CA 1
ATOM 1121 C C . ARG A 1 145 ? 5.051 0.945 -4.375 1 95.25 145 ARG A C 1
ATOM 1123 O O . ARG A 1 145 ? 4.941 1.993 -5.016 1 95.25 145 ARG A O 1
ATOM 1130 N N . GLY A 1 146 ? 4.27 -0.03 -4.477 1 96.19 146 GLY A N 1
ATOM 1131 C CA . GLY A 1 146 ? 3.02 0.182 -5.188 1 96.19 146 GLY A CA 1
ATOM 1132 C C . GLY A 1 146 ? 3.053 -0.334 -6.613 1 96.19 146 GLY A C 1
ATOM 1133 O O . GLY A 1 146 ? 2.193 0.016 -7.43 1 96.19 146 GLY A O 1
ATOM 1134 N N . PHE A 1 147 ? 4.039 -1.184 -6.953 1 96.5 147 PHE A N 1
ATOM 1135 C CA . PHE A 1 147 ? 4.066 -1.794 -8.273 1 96.5 147 PHE A CA 1
ATOM 1136 C C . PHE A 1 147 ? 3.176 -3.031 -8.32 1 96.5 147 PHE A C 1
ATOM 1138 O O . PHE A 1 147 ? 3.062 -3.756 -7.328 1 96.5 147 PHE A O 1
ATOM 1145 N N . SER A 1 148 ? 2.557 -3.266 -9.477 1 93.56 148 SER A N 1
ATOM 1146 C CA . SER A 1 148 ? 1.585 -4.344 -9.609 1 93.56 148 SER A CA 1
ATOM 1147 C C . SER A 1 148 ? 2.27 -5.707 -9.594 1 93.56 148 SER A C 1
ATOM 1149 O O . SER A 1 148 ? 3.449 -5.82 -9.93 1 93.56 148 SER A O 1
ATOM 1151 N N . GLU A 1 149 ? 1.488 -6.676 -9.289 1 89.88 149 GLU A N 1
ATOM 1152 C CA . GLU A 1 149 ? 1.984 -8.047 -9.273 1 89.88 149 GLU A CA 1
ATOM 1153 C C . GLU A 1 149 ? 2.488 -8.469 -10.648 1 89.88 149 GLU A C 1
ATOM 1155 O O . GLU A 1 149 ? 3.475 -9.203 -10.758 1 89.88 149 GLU A O 1
ATOM 1160 N N . ASP A 1 150 ? 1.801 -8.07 -11.625 1 89.06 150 ASP A N 1
ATOM 1161 C CA . ASP A 1 150 ? 2.207 -8.414 -12.984 1 89.06 150 ASP A CA 1
ATOM 1162 C C . ASP A 1 150 ? 3.611 -7.895 -13.289 1 89.06 150 ASP A C 1
ATOM 1164 O O . ASP A 1 150 ? 4.438 -8.617 -13.852 1 89.06 150 ASP A O 1
ATOM 1168 N N . ILE A 1 151 ? 3.895 -6.695 -12.914 1 93.38 151 ILE A N 1
ATOM 1169 C CA . ILE A 1 151 ? 5.199 -6.078 -13.133 1 93.38 151 ILE A CA 1
ATOM 1170 C C . ILE A 1 151 ? 6.262 -6.824 -12.32 1 93.38 151 ILE A C 1
ATOM 1172 O O . ILE A 1 151 ? 7.344 -7.117 -12.836 1 93.38 151 ILE A O 1
ATOM 1176 N N . ILE A 1 152 ? 5.902 -7.141 -11.109 1 93.44 152 ILE A N 1
ATOM 1177 C CA . ILE A 1 152 ? 6.832 -7.82 -10.219 1 93.44 152 ILE A CA 1
ATOM 1178 C C . ILE A 1 152 ? 7.164 -9.203 -10.773 1 93.44 152 ILE A C 1
ATOM 1180 O O . ILE A 1 152 ? 8.328 -9.609 -10.797 1 93.44 152 ILE A O 1
ATOM 1184 N N . GLN A 1 153 ? 6.195 -9.844 -11.242 1 88.62 153 GLN A N 1
ATOM 1185 C CA . GLN A 1 153 ? 6.398 -11.172 -11.812 1 88.62 153 GLN A CA 1
ATOM 1186 C C . GLN A 1 153 ? 7.277 -11.102 -13.062 1 88.62 153 GLN A C 1
ATOM 1188 O O . GLN A 1 153 ? 8.125 -11.969 -13.273 1 88.62 153 GLN A O 1
ATOM 1193 N N . ARG A 1 154 ? 7.102 -10.156 -13.867 1 90.56 154 ARG A N 1
ATOM 1194 C CA . ARG A 1 154 ? 7.891 -9.992 -15.086 1 90.56 154 ARG A CA 1
ATOM 1195 C C . ARG A 1 154 ? 9.359 -9.734 -14.758 1 90.56 154 ARG A C 1
ATOM 1197 O O . ARG A 1 154 ? 10.25 -10.234 -15.453 1 90.56 154 ARG A O 1
ATOM 1204 N N . LEU A 1 155 ? 9.547 -9.023 -13.703 1 92.88 155 LEU A N 1
ATOM 1205 C CA . LEU A 1 155 ? 10.906 -8.617 -13.367 1 92.88 155 LEU A CA 1
ATOM 1206 C C . LEU A 1 155 ? 11.625 -9.703 -12.578 1 92.88 155 LEU A C 1
ATOM 1208 O O . LEU A 1 155 ? 12.836 -9.891 -12.719 1 92.88 155 LEU A O 1
ATOM 1212 N N . LEU A 1 156 ? 10.844 -10.445 -11.719 1 91.69 156 LEU A N 1
ATOM 1213 C CA . LEU A 1 156 ? 11.5 -11.312 -10.75 1 91.69 156 LEU A CA 1
ATOM 1214 C C . LEU A 1 156 ? 11.102 -12.773 -10.961 1 91.69 156 LEU A C 1
ATOM 1216 O O . LEU A 1 156 ? 11.656 -13.672 -10.328 1 91.69 156 LEU A O 1
ATOM 1220 N N . GLY A 1 157 ? 10.258 -13 -11.789 1 80.12 157 GLY A N 1
ATOM 1221 C CA . GLY A 1 157 ? 9.773 -14.359 -12.008 1 80.12 157 GLY A CA 1
ATOM 1222 C C . GLY A 1 157 ? 8.672 -14.766 -11.047 1 80.12 157 GLY A C 1
ATOM 1223 O O . GLY A 1 157 ? 8.258 -13.977 -10.195 1 80.12 157 GLY A O 1
ATOM 1224 N N . ASP A 1 158 ? 8.008 -15.883 -11.234 1 63.25 158 ASP A N 1
ATOM 1225 C CA . ASP A 1 158 ? 6.793 -16.375 -10.602 1 63.25 158 ASP A CA 1
ATOM 1226 C C . ASP A 1 158 ? 6.977 -16.531 -9.094 1 63.25 158 ASP A C 1
ATOM 1228 O O . ASP A 1 158 ? 6.004 -16.688 -8.359 1 63.25 158 ASP A O 1
ATOM 1232 N N . ALA A 1 159 ? 8.164 -16.625 -8.484 1 51.75 159 ALA A N 1
ATOM 1233 C CA . ALA A 1 159 ? 8.359 -17.016 -7.09 1 51.75 159 ALA A CA 1
ATOM 1234 C C . ALA A 1 159 ? 7.586 -16.094 -6.148 1 51.75 159 ALA A C 1
ATOM 1236 O O . ALA A 1 159 ? 7.34 -16.453 -4.992 1 51.75 159 ALA A O 1
ATOM 1237 N N . MET A 1 160 ? 7.418 -14.883 -6.449 1 51.41 160 MET A N 1
ATOM 1238 C CA . MET A 1 160 ? 7.203 -13.883 -5.414 1 51.41 160 MET A CA 1
ATOM 1239 C C . MET A 1 160 ?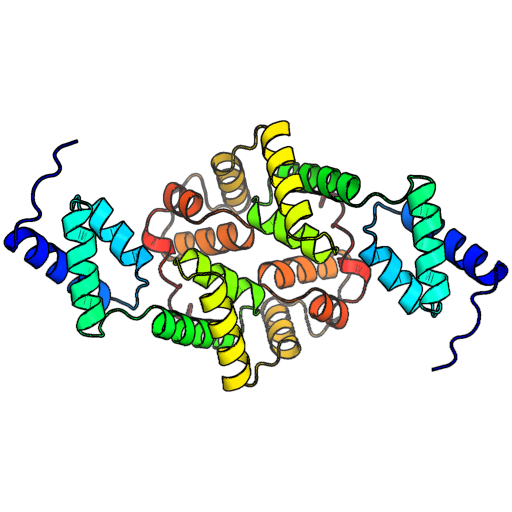 5.84 -14.062 -4.754 1 51.41 160 MET A C 1
ATOM 1241 O O . MET A 1 160 ? 5.566 -13.469 -3.709 1 51.41 160 MET A O 1
ATOM 1245 N N . LEU A 1 161 ? 4.945 -14.617 -5.602 1 49.47 161 LEU A N 1
ATOM 1246 C CA . LEU A 1 161 ? 3.621 -14.625 -4.988 1 49.47 161 LEU A CA 1
ATOM 1247 C C . LEU A 1 161 ? 3.602 -15.5 -3.738 1 49.47 161 LEU A C 1
ATOM 1249 O O . LEU A 1 161 ? 2.539 -15.75 -3.168 1 49.47 161 LEU A O 1
ATOM 1253 N N . GLU A 1 162 ? 4.711 -16.219 -3.621 1 46.09 162 GLU A N 1
ATOM 1254 C CA . GLU A 1 162 ? 4.602 -17.062 -2.439 1 46.09 162 GLU A CA 1
ATOM 1255 C C . GLU A 1 162 ? 4.59 -16.234 -1.159 1 46.09 162 GLU A C 1
ATOM 1257 O O . GLU A 1 162 ? 5.445 -15.367 -0.967 1 46.09 162 GLU A O 1
ATOM 1262 N N . PRO A 1 163 ? 3.537 -15.969 -0.63 1 43.91 163 PRO A N 1
ATOM 1263 C CA . PRO A 1 163 ? 3.643 -15.367 0.7 1 43.91 163 PRO A CA 1
ATOM 1264 C C . PRO A 1 163 ? 4.93 -15.758 1.423 1 43.91 163 PRO A C 1
ATOM 1266 O O . PRO A 1 163 ? 5.324 -16.922 1.4 1 43.91 163 PRO A O 1
ATOM 1269 N N . SER A 1 164 ? 6.043 -14.953 1.277 1 40.09 164 SER A N 1
ATOM 1270 C CA . SER A 1 164 ? 7.266 -15.367 1.955 1 40.09 164 SER A CA 1
ATOM 1271 C C . SER A 1 164 ? 6.957 -16.203 3.191 1 40.09 164 SER A C 1
ATOM 1273 O O . SER A 1 164 ? 5.969 -15.961 3.883 1 40.09 164 SER A O 1
ATOM 1275 N N . GLY A 1 165 ? 7.25 -17.531 3.133 1 36.31 165 GLY A N 1
ATOM 1276 C CA . GLY A 1 165 ? 7.445 -18.25 4.383 1 36.31 165 GLY A CA 1
ATOM 1277 C C . GLY A 1 165 ? 7.949 -17.375 5.508 1 36.31 165 GLY A C 1
ATOM 1278 O O . GLY A 1 165 ? 8.266 -16.203 5.289 1 36.31 165 GLY A O 1
ATOM 1279 N N . PRO A 1 166 ? 7.676 -17.781 6.836 1 34.97 166 PRO A N 1
ATOM 1280 C CA . PRO A 1 166 ? 8.234 -17.125 8.023 1 34.97 166 PRO A CA 1
ATOM 1281 C C . PRO A 1 166 ? 9.633 -16.562 7.781 1 34.97 166 PRO A C 1
ATOM 1283 O O . PRO A 1 166 ? 10.516 -17.281 7.309 1 34.97 166 PRO A O 1
ATOM 1286 N N . ASP A 1 167 ? 9.867 -15.609 6.957 1 34.47 167 ASP A N 1
ATOM 1287 C CA . ASP A 1 167 ? 11.273 -15.219 7.043 1 34.47 167 ASP A CA 1
ATOM 1288 C C . ASP A 1 167 ? 11.836 -15.5 8.438 1 34.47 167 ASP A C 1
ATOM 1290 O O . ASP A 1 167 ? 11.203 -15.172 9.445 1 34.47 167 ASP A O 1
ATOM 1294 N N . ASP A 1 168 ? 12.789 -16.453 8.664 1 28.41 168 ASP A N 1
ATOM 1295 C CA . ASP A 1 168 ? 13.695 -16.516 9.805 1 28.41 168 ASP A CA 1
ATOM 1296 C C . ASP A 1 168 ? 14.141 -15.125 10.242 1 28.41 168 ASP A C 1
ATOM 1298 O O . ASP A 1 168 ? 14.422 -14.266 9.398 1 28.41 168 ASP A O 1
ATOM 1302 N N . MET B 1 1 ? -11.734 -18.922 -33.188 1 35.47 1 MET B N 1
ATOM 1303 C CA . MET B 1 1 ? -11.352 -19.078 -31.781 1 35.47 1 MET B CA 1
ATOM 1304 C C . MET B 1 1 ? -11.867 -20.406 -31.234 1 35.47 1 MET B C 1
ATOM 1306 O O . MET B 1 1 ? -13.078 -20.609 -31.141 1 35.47 1 MET B O 1
ATOM 1310 N N . ASP B 1 2 ? -11.336 -21.531 -31.562 1 40.22 2 ASP B N 1
ATOM 1311 C CA . ASP B 1 2 ? -11.898 -22.875 -31.531 1 40.22 2 ASP B CA 1
ATOM 1312 C C . ASP B 1 2 ? -12.469 -23.188 -30.156 1 40.22 2 ASP B C 1
ATOM 1314 O O . ASP B 1 2 ? -11.766 -23.109 -29.156 1 40.22 2 ASP B O 1
ATOM 1318 N N . SER B 1 3 ? -13.656 -22.781 -29.844 1 45.59 3 SER B N 1
ATOM 1319 C CA . SER B 1 3 ? -14.594 -23.219 -28.812 1 45.59 3 SER B CA 1
ATOM 1320 C C . SER B 1 3 ? -14.359 -24.672 -28.453 1 45.59 3 SER B C 1
ATOM 1322 O O . SER B 1 3 ? -15.062 -25.562 -28.938 1 45.59 3 SER B O 1
ATOM 1324 N N . GLU B 1 4 ? -13.133 -25.109 -28.594 1 51.94 4 GLU B N 1
ATOM 1325 C CA . GLU B 1 4 ? -12.898 -26.547 -28.484 1 51.94 4 GLU B CA 1
ATOM 1326 C C . GLU B 1 4 ? -13.54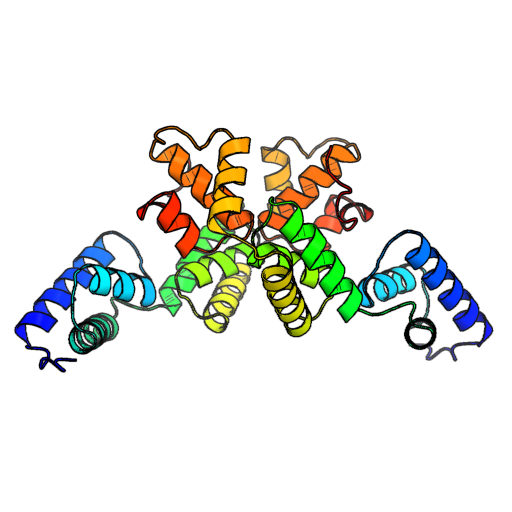7 -27.125 -27.234 1 51.94 4 GLU B C 1
ATOM 1328 O O . GLU B 1 4 ? -13.438 -26.547 -26.141 1 51.94 4 GLU B O 1
ATOM 1333 N N . ASP B 1 5 ? -14.625 -27.859 -27.391 1 62.75 5 ASP B N 1
ATOM 1334 C CA . ASP B 1 5 ? -15.469 -28.641 -26.484 1 62.75 5 ASP B CA 1
ATOM 1335 C C . ASP B 1 5 ? -14.625 -29.297 -25.391 1 62.75 5 ASP B C 1
ATOM 1337 O O . ASP B 1 5 ? -13.641 -29.984 -25.672 1 62.75 5 ASP B O 1
ATOM 1341 N N . ALA B 1 6 ? -14.578 -28.656 -24.188 1 75.25 6 ALA B N 1
ATOM 1342 C CA . ALA B 1 6 ? -13.891 -29.188 -23.031 1 75.25 6 ALA B CA 1
ATOM 1343 C C . ALA B 1 6 ? -14.18 -30.672 -22.859 1 75.25 6 ALA B C 1
ATOM 1345 O O . ALA B 1 6 ? -15.32 -31.078 -22.594 1 75.25 6 ALA B O 1
ATOM 1346 N N . THR B 1 7 ? -13.18 -31.578 -23.312 1 86.25 7 THR B N 1
ATOM 1347 C CA . THR B 1 7 ? -13.391 -33 -23.078 1 86.25 7 THR B CA 1
ATOM 1348 C C . THR B 1 7 ? -13.25 -33.344 -21.594 1 86.25 7 THR B C 1
ATOM 1350 O O . THR B 1 7 ? -12.586 -32.625 -20.844 1 86.25 7 THR B O 1
ATOM 1353 N N . ASP B 1 8 ? -14.102 -34.281 -21.125 1 90.56 8 ASP B N 1
ATOM 1354 C CA . ASP B 1 8 ? -14.047 -34.75 -19.75 1 90.56 8 ASP B CA 1
ATOM 1355 C C . ASP B 1 8 ? -12.625 -35.125 -19.344 1 90.56 8 ASP B C 1
ATOM 1357 O O . ASP B 1 8 ? -12.219 -34.906 -18.203 1 90.56 8 ASP B O 1
ATOM 1361 N N . ALA B 1 9 ? -11.945 -35.562 -20.297 1 93.31 9 ALA B N 1
ATOM 1362 C CA . ALA B 1 9 ? -10.57 -35.969 -20.016 1 93.31 9 ALA B CA 1
ATOM 1363 C C . ALA B 1 9 ? -9.703 -34.75 -19.703 1 93.31 9 ALA B C 1
ATOM 1365 O O . ALA B 1 9 ? -8.891 -34.781 -18.781 1 93.31 9 ALA B O 1
ATOM 1366 N N . GLU B 1 10 ? -9.914 -33.75 -20.453 1 95.56 10 GLU B N 1
ATOM 1367 C CA . GLU B 1 10 ? -9.141 -32.531 -20.234 1 95.56 10 GLU B CA 1
ATOM 1368 C C . GLU B 1 10 ? -9.508 -31.875 -18.906 1 95.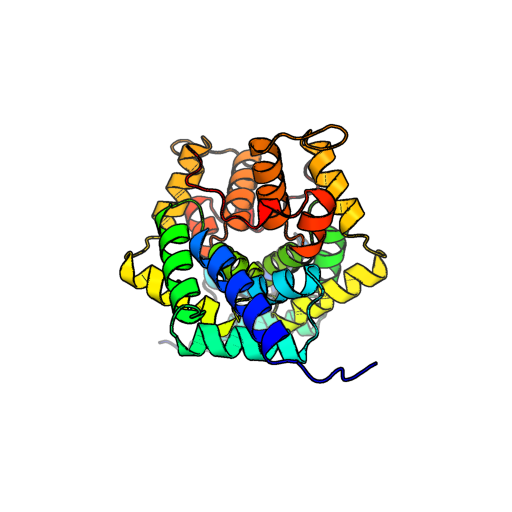56 10 GLU B C 1
ATOM 1370 O O . GLU B 1 10 ? -8.633 -31.375 -18.203 1 95.56 10 GLU B O 1
ATOM 1375 N N . VAL B 1 11 ? -10.781 -31.891 -18.625 1 97.12 11 VAL B N 1
ATOM 1376 C CA . VAL B 1 11 ? -11.25 -31.344 -17.359 1 97.12 11 VAL B CA 1
ATOM 1377 C C . VAL B 1 11 ? -10.641 -32.125 -16.203 1 97.12 11 VAL B C 1
ATOM 1379 O O . VAL B 1 11 ? -10.258 -31.562 -15.18 1 97.12 11 VAL B O 1
ATOM 1382 N N . GLY B 1 12 ? -10.602 -33.469 -16.391 1 97.19 12 GLY B N 1
ATOM 1383 C CA . GLY B 1 12 ? -9.969 -34.281 -15.383 1 97.19 12 GLY B CA 1
ATOM 1384 C C . GLY B 1 12 ? -8.516 -33.938 -15.141 1 97.19 12 GLY B C 1
ATOM 1385 O O . GLY B 1 12 ? -8.078 -33.812 -13.992 1 97.19 12 GLY B O 1
ATOM 1386 N N . ARG B 1 13 ? -7.812 -33.719 -16.156 1 97.31 13 ARG B N 1
ATOM 1387 C CA . ARG B 1 13 ? -6.402 -33.375 -16.047 1 97.31 13 ARG B CA 1
ATOM 1388 C C . ARG B 1 13 ? -6.234 -32 -15.391 1 97.31 13 ARG B C 1
ATOM 1390 O O . ARG B 1 13 ? -5.348 -31.828 -14.547 1 97.31 13 ARG B O 1
ATOM 1397 N N . ALA B 1 14 ? -7.051 -31.094 -15.789 1 97.94 14 ALA B N 1
ATOM 1398 C CA . ALA B 1 14 ? -7.008 -29.766 -15.195 1 97.94 14 ALA B CA 1
ATOM 1399 C C . ALA B 1 14 ? -7.359 -29.828 -13.711 1 97.94 14 ALA B C 1
ATOM 1401 O O . ALA B 1 14 ? -6.773 -29.109 -12.898 1 97.94 14 ALA B O 1
ATOM 1402 N N . THR B 1 15 ? -8.273 -30.656 -13.391 1 98 15 THR B N 1
ATOM 1403 C CA . THR B 1 15 ? -8.664 -30.828 -12 1 98 15 THR B CA 1
ATOM 1404 C C . THR B 1 15 ? -7.508 -31.391 -11.18 1 98 15 THR B C 1
ATOM 1406 O O . THR B 1 15 ? -7.227 -30.906 -10.078 1 98 15 THR B O 1
ATOM 1409 N N . ASP B 1 16 ? -6.824 -32.312 -11.742 1 97.5 16 ASP B N 1
ATOM 1410 C CA . ASP B 1 16 ? -5.66 -32.906 -11.07 1 97.5 16 ASP B CA 1
ATOM 1411 C C . ASP B 1 16 ? -4.57 -31.844 -10.875 1 97.5 16 ASP B C 1
ATOM 1413 O O . ASP B 1 16 ? -3.908 -31.812 -9.836 1 97.5 16 ASP B O 1
ATOM 1417 N N . ALA B 1 17 ? -4.434 -31.078 -11.852 1 97.06 17 ALA B N 1
ATOM 1418 C CA . ALA B 1 17 ? -3.459 -30 -11.75 1 97.06 17 ALA B CA 1
ATOM 1419 C C . ALA B 1 17 ? -3.809 -29.047 -10.602 1 97.06 17 ALA B C 1
ATOM 1421 O O . ALA B 1 17 ? -2.936 -28.656 -9.828 1 97.06 17 ALA B O 1
ATOM 1422 N N . CYS B 1 18 ? -5.043 -28.688 -10.453 1 97.06 18 CYS B N 1
ATOM 1423 C CA . CYS B 1 18 ? -5.504 -27.828 -9.359 1 97.06 18 CYS B CA 1
ATOM 1424 C C . CYS B 1 18 ? -5.191 -28.469 -8.008 1 97.06 18 CYS B C 1
ATOM 1426 O O . CYS B 1 18 ? -4.668 -27.797 -7.113 1 97.06 18 CYS B O 1
ATOM 1428 N N . LEU B 1 19 ? -5.492 -29.688 -7.926 1 97.25 19 LEU B N 1
ATOM 1429 C CA . LEU B 1 19 ? -5.297 -30.391 -6.664 1 97.25 19 LEU B CA 1
ATOM 1430 C C . LEU B 1 19 ? -3.816 -30.438 -6.297 1 97.25 19 LEU B C 1
ATOM 1432 O O . LEU B 1 19 ? -3.457 -30.281 -5.125 1 97.25 19 LEU B O 1
ATOM 1436 N N . ARG B 1 20 ? -3.014 -30.672 -7.258 1 96.19 20 ARG B N 1
ATOM 1437 C CA . ARG B 1 20 ? -1.574 -30.672 -7.016 1 96.19 20 ARG B CA 1
ATOM 1438 C C . ARG B 1 20 ? -1.102 -29.312 -6.52 1 96.19 20 ARG B C 1
ATOM 1440 O O . ARG B 1 20 ? -0.32 -29.234 -5.57 1 96.19 20 ARG B O 1
ATOM 1447 N N . LEU B 1 21 ? -1.59 -28.297 -7.152 1 94.31 21 LEU B N 1
ATOM 1448 C CA . LEU B 1 21 ? -1.221 -26.938 -6.766 1 94.31 21 LEU B CA 1
ATOM 1449 C C . LEU B 1 21 ? -1.71 -26.625 -5.355 1 94.31 21 LEU B C 1
ATOM 1451 O O . LEU B 1 21 ? -0.985 -26.016 -4.559 1 94.31 21 LEU B O 1
ATOM 1455 N N . LEU B 1 22 ? -2.91 -27.078 -5.023 1 94 22 LEU B N 1
ATOM 1456 C CA . LEU B 1 22 ? -3.516 -26.812 -3.725 1 94 22 LEU B CA 1
ATOM 1457 C C . LEU B 1 22 ? -2.832 -27.625 -2.627 1 94 22 LEU B C 1
ATOM 1459 O O . LEU B 1 22 ? -2.836 -27.219 -1.461 1 94 22 LEU B O 1
ATOM 1463 N N . LYS B 1 23 ? -2.285 -28.734 -2.988 1 93 23 LYS B N 1
ATOM 1464 C CA . LYS B 1 23 ? -1.547 -29.547 -2.031 1 93 23 LYS B CA 1
ATOM 1465 C C . LYS B 1 23 ? -0.248 -28.859 -1.612 1 93 23 LYS B C 1
ATOM 1467 O O . LYS B 1 23 ? 0.192 -29 -0.468 1 93 23 LYS B O 1
ATOM 1472 N N . ALA B 1 24 ? 0.255 -28.141 -2.529 1 91 24 ALA B N 1
ATOM 1473 C CA . ALA B 1 24 ? 1.529 -27.484 -2.266 1 91 24 ALA B CA 1
ATOM 1474 C C . ALA B 1 24 ? 1.349 -26.312 -1.312 1 91 24 ALA B C 1
ATOM 1476 O O . ALA B 1 24 ? 2.172 -26.094 -0.42 1 91 24 ALA B O 1
ATOM 1477 N N . ARG B 1 25 ? 0.296 -25.5 -1.466 1 88.31 25 ARG B N 1
ATOM 1478 C CA . ARG B 1 25 ? -0.018 -24.375 -0.609 1 88.31 25 ARG B CA 1
ATOM 1479 C C . ARG B 1 25 ? -1.424 -23.844 -0.886 1 88.31 25 ARG B C 1
ATOM 1481 O O . ARG B 1 25 ? -2.018 -24.156 -1.919 1 88.31 25 ARG B O 1
ATOM 1488 N N . ALA B 1 26 ? -1.86 -23.078 0.05 1 89.19 26 ALA B N 1
ATOM 1489 C CA . ALA B 1 26 ? -3.148 -22.422 -0.151 1 89.19 26 ALA B CA 1
ATOM 1490 C C . ALA B 1 26 ? -3.104 -21.484 -1.354 1 89.19 26 ALA B C 1
ATOM 1492 O O . ALA B 1 26 ? -2.1 -20.812 -1.582 1 89.19 26 ALA B O 1
ATOM 1493 N N . ARG B 1 27 ? -4.211 -21.438 -2.117 1 92.19 27 ARG B N 1
ATOM 1494 C CA . ARG B 1 27 ? -4.293 -20.609 -3.309 1 92.19 27 ARG B CA 1
ATOM 1495 C C . ARG B 1 27 ? -5.699 -20.047 -3.488 1 92.19 27 ARG B C 1
ATOM 1497 O O . ARG B 1 27 ? -6.684 -20.688 -3.119 1 92.19 27 ARG B O 1
ATOM 1504 N N . SER B 1 28 ? -5.688 -18.859 -4.059 1 93.62 28 SER B N 1
ATOM 1505 C CA . SER B 1 28 ? -6.969 -18.281 -4.449 1 93.62 28 SER B CA 1
ATOM 1506 C C . SER B 1 28 ? -7.438 -18.844 -5.793 1 93.62 28 SER B C 1
ATOM 1508 O O . SER B 1 28 ? -6.66 -19.469 -6.516 1 93.62 28 SER B O 1
ATOM 1510 N N . ARG B 1 29 ? -8.734 -18.641 -6.027 1 94.88 29 ARG B N 1
ATOM 1511 C CA . ARG B 1 29 ? -9.297 -19.031 -7.316 1 94.88 29 ARG B CA 1
ATOM 1512 C C . ARG B 1 29 ? -8.523 -18.406 -8.469 1 94.88 29 ARG B C 1
ATOM 1514 O O . ARG B 1 29 ? -8.219 -19.062 -9.461 1 94.88 29 ARG B O 1
ATOM 1521 N N . GLN B 1 30 ? -8.227 -17.203 -8.312 1 93.25 30 GLN B N 1
ATOM 1522 C CA . GLN B 1 30 ? -7.523 -16.484 -9.359 1 93.25 30 GLN B CA 1
ATOM 1523 C C . GLN B 1 30 ? -6.137 -17.062 -9.609 1 93.25 30 GLN B C 1
ATOM 1525 O O . GLN B 1 30 ? -5.688 -17.156 -10.75 1 93.25 30 GLN B O 1
ATOM 1530 N N . GLU B 1 31 ? -5.477 -17.375 -8.617 1 91.19 31 GLU B N 1
ATOM 1531 C CA . GLU B 1 31 ? -4.152 -17.984 -8.75 1 91.19 31 GLU B CA 1
ATOM 1532 C C . GLU B 1 31 ? -4.223 -19.297 -9.516 1 91.19 31 GLU B C 1
ATOM 1534 O O . GLU B 1 31 ? -3.373 -19.578 -10.359 1 91.19 31 GLU B O 1
ATOM 1539 N N . LEU B 1 32 ? -5.199 -20.109 -9.211 1 94.88 32 LEU B N 1
ATOM 1540 C CA . LEU B 1 32 ? -5.371 -21.391 -9.914 1 94.88 32 LEU B CA 1
ATOM 1541 C C . LEU B 1 32 ? -5.734 -21.156 -11.375 1 94.88 32 LEU B C 1
ATOM 1543 O O . LEU B 1 32 ? -5.215 -21.828 -12.266 1 94.88 32 LEU B O 1
ATOM 1547 N N . LEU B 1 33 ? -6.586 -20.172 -11.531 1 95.31 33 LEU B N 1
ATOM 1548 C CA . LEU B 1 33 ? -6.977 -19.828 -12.891 1 95.31 33 LEU B CA 1
ATOM 1549 C C . LEU B 1 33 ? -5.762 -19.438 -13.727 1 95.31 33 LEU B C 1
ATOM 1551 O O . LEU B 1 33 ? -5.586 -19.922 -14.844 1 95.31 33 LEU B O 1
ATOM 1555 N N . ALA B 1 34 ? -5.012 -18.625 -13.18 1 91.19 34 ALA B N 1
ATOM 1556 C CA . ALA B 1 34 ? -3.811 -18.156 -13.875 1 91.19 34 ALA B CA 1
ATOM 1557 C C . ALA B 1 34 ? -2.859 -19.312 -14.156 1 91.19 34 ALA B C 1
ATOM 1559 O O . ALA B 1 34 ? -2.254 -19.391 -15.227 1 91.19 34 ALA B O 1
ATOM 1560 N N . ALA B 1 35 ? -2.682 -20.156 -13.188 1 92.88 35 ALA B N 1
ATOM 1561 C CA . ALA B 1 35 ? -1.814 -21.328 -13.359 1 92.88 35 ALA B CA 1
ATOM 1562 C C . ALA B 1 35 ? -2.305 -22.219 -14.492 1 92.88 35 ALA B C 1
ATOM 1564 O O . ALA B 1 35 ? -1.51 -22.688 -15.312 1 92.88 35 ALA B O 1
ATOM 1565 N N . LEU B 1 36 ? -3.582 -22.484 -14.562 1 96.38 36 LEU B N 1
ATOM 1566 C CA . LEU B 1 36 ? -4.16 -23.328 -15.602 1 96.38 36 LEU B CA 1
ATOM 1567 C C . LEU B 1 36 ? -4.016 -22.672 -16.969 1 96.38 36 LEU B C 1
ATOM 1569 O O . LEU B 1 36 ? -3.781 -23.359 -17.969 1 96.38 36 LEU B O 1
ATOM 1573 N N . GLU B 1 37 ? -4.16 -21.359 -16.953 1 94.75 37 GLU B N 1
ATOM 1574 C CA . GLU B 1 37 ? -3.973 -20.625 -18.203 1 94.75 37 GLU B CA 1
ATOM 1575 C C . GLU B 1 37 ? -2.545 -20.781 -18.719 1 94.75 37 GLU B C 1
ATOM 1577 O O . GLU B 1 37 ? -2.332 -21.016 -19.906 1 94.75 37 GLU B O 1
ATOM 1582 N N . ARG B 1 38 ? -1.672 -20.703 -17.844 1 91.69 38 ARG B N 1
ATOM 1583 C CA . ARG B 1 38 ? -0.267 -20.828 -18.219 1 91.69 38 ARG B CA 1
ATOM 1584 C C . ARG B 1 38 ? 0.034 -22.234 -18.734 1 91.69 38 ARG B C 1
ATOM 1586 O O . ARG B 1 38 ? 0.877 -22.406 -19.625 1 91.69 38 ARG B O 1
ATOM 1593 N N . LYS B 1 39 ? -0.687 -23.125 -18.25 1 94.38 39 LYS B N 1
ATOM 1594 C CA . LYS B 1 39 ? -0.493 -24.516 -18.656 1 94.38 39 LYS B CA 1
ATOM 1595 C C . LYS B 1 39 ? -1.206 -24.797 -19.969 1 94.38 39 LYS B C 1
ATOM 1597 O O . LYS B 1 39 ? -1.088 -25.906 -20.516 1 94.38 39 LYS B O 1
ATOM 1602 N N . GLY B 1 40 ? -2.092 -23.875 -20.422 1 95 40 GLY B N 1
ATOM 1603 C CA . GLY B 1 40 ? -2.635 -23.953 -21.766 1 95 40 GLY B CA 1
ATOM 1604 C C . GLY B 1 40 ? -4.051 -24.5 -21.797 1 95 40 GLY B C 1
ATOM 1605 O O . GLY B 1 40 ? -4.582 -24.797 -22.875 1 95 40 GLY B O 1
ATOM 1606 N N . TYR B 1 41 ? -4.688 -24.625 -20.719 1 96.75 41 TYR B N 1
ATOM 1607 C CA . TYR B 1 41 ? -6.051 -25.141 -20.703 1 96.75 41 TYR B CA 1
ATOM 1608 C C . TYR B 1 41 ? -7.031 -24.109 -21.234 1 96.75 41 TYR B C 1
ATOM 1610 O O . TYR B 1 41 ? -6.906 -22.906 -20.953 1 96.75 41 TYR B O 1
ATOM 1618 N N . ALA B 1 42 ? -7.988 -24.562 -21.969 1 96.62 42 ALA B N 1
ATOM 1619 C CA . ALA B 1 42 ? -9.023 -23.688 -22.516 1 96.62 42 ALA B CA 1
ATOM 1620 C C . ALA B 1 42 ? -9.922 -23.156 -21.406 1 96.62 42 ALA B C 1
ATOM 1622 O O . ALA B 1 42 ? -10.039 -23.766 -20.344 1 96.62 42 ALA B O 1
ATOM 1623 N N . GLU B 1 43 ? -10.562 -22.031 -21.641 1 96.38 43 GLU B N 1
ATOM 1624 C CA . GLU B 1 43 ? -11.391 -21.344 -20.656 1 96.38 43 GLU B CA 1
ATOM 1625 C C . GLU B 1 43 ? -12.469 -22.266 -20.109 1 96.38 43 GLU B C 1
ATOM 1627 O O . GLU B 1 43 ? -12.656 -22.344 -18.891 1 96.38 43 GLU B O 1
ATOM 1632 N N . ALA B 1 44 ? -13.07 -22.984 -20.984 1 96.69 44 ALA B N 1
ATOM 1633 C CA . ALA B 1 44 ? -14.148 -23.859 -20.562 1 96.69 44 ALA B CA 1
ATOM 1634 C C . ALA B 1 44 ? -13.625 -24.969 -19.641 1 96.69 44 ALA B C 1
ATOM 1636 O O . ALA B 1 44 ? -14.305 -25.344 -18.688 1 96.69 44 ALA B O 1
ATOM 1637 N N . VAL B 1 45 ? -12.469 -25.453 -19.938 1 97.56 45 VAL B N 1
ATOM 1638 C CA . VAL B 1 45 ? -11.852 -26.5 -19.141 1 97.56 45 VAL B CA 1
ATOM 1639 C C . VAL B 1 45 ? -11.461 -25.938 -17.766 1 97.56 45 VAL B C 1
ATOM 1641 O O . VAL B 1 45 ? -11.727 -26.562 -16.734 1 97.56 45 VAL B O 1
ATOM 1644 N N . ARG B 1 46 ? -10.891 -24.75 -17.719 1 97.88 46 ARG B N 1
ATOM 1645 C CA . ARG B 1 46 ? -10.461 -24.109 -16.484 1 97.88 46 ARG B CA 1
ATOM 1646 C C . ARG B 1 46 ? -11.648 -23.891 -15.547 1 97.88 46 ARG B C 1
ATOM 1648 O O . ARG B 1 46 ? -11.586 -24.219 -14.359 1 97.88 46 ARG B O 1
ATOM 1655 N N . GLU B 1 47 ? -12.688 -23.391 -16.141 1 97.12 47 GLU B N 1
ATOM 1656 C CA . GLU B 1 47 ? -13.875 -23.078 -15.336 1 97.12 47 GLU B CA 1
ATOM 1657 C C . GLU B 1 47 ? -14.484 -24.328 -14.734 1 97.12 47 GLU B C 1
ATOM 1659 O O . GLU B 1 47 ? -14.883 -24.344 -13.562 1 97.12 47 GLU B O 1
ATOM 1664 N N . ARG B 1 48 ? -14.578 -25.344 -15.523 1 97.56 48 ARG B N 1
ATOM 1665 C CA . ARG B 1 48 ? -15.148 -26.594 -15.031 1 97.56 48 ARG B CA 1
ATOM 1666 C C . ARG B 1 48 ? -14.266 -27.219 -13.961 1 97.56 48 ARG B C 1
ATOM 1668 O O . ARG B 1 48 ? -14.766 -27.734 -12.953 1 97.56 48 ARG B O 1
ATOM 1675 N N . ALA B 1 49 ? -12.961 -27.219 -14.219 1 98.19 49 ALA B N 1
ATOM 1676 C CA . ALA B 1 49 ? -12.023 -27.766 -13.234 1 98.19 49 ALA B CA 1
ATOM 1677 C C . ALA B 1 49 ? -12.125 -27 -11.914 1 98.19 49 ALA B C 1
ATOM 1679 O O . ALA B 1 49 ? -12.172 -27.609 -10.844 1 98.19 49 ALA B O 1
ATOM 1680 N N . LEU B 1 50 ? -12.188 -25.672 -12 1 97.88 50 LEU B N 1
ATOM 1681 C CA . LEU B 1 50 ? -12.273 -24.828 -10.812 1 97.88 50 LEU B CA 1
ATOM 1682 C C . LEU B 1 50 ? -13.594 -25.062 -10.078 1 97.88 50 LEU B C 1
ATOM 1684 O O . LEU B 1 50 ? -13.633 -25.078 -8.844 1 97.88 50 LEU B O 1
ATOM 1688 N N . ALA B 1 51 ? -14.609 -25.219 -10.797 1 97.38 51 ALA B N 1
ATOM 1689 C CA . ALA B 1 51 ? -15.914 -25.5 -10.203 1 97.38 51 ALA B CA 1
ATOM 1690 C C . ALA B 1 51 ? -15.898 -26.812 -9.43 1 97.38 51 ALA B C 1
ATOM 1692 O O . ALA B 1 51 ? -16.5 -26.922 -8.352 1 97.38 51 ALA B O 1
ATOM 1693 N N . ARG B 1 52 ? -15.234 -27.766 -9.984 1 97.12 52 ARG B N 1
ATOM 1694 C CA . ARG B 1 52 ? -15.141 -29.078 -9.336 1 97.12 52 ARG B CA 1
ATOM 1695 C C . ARG B 1 52 ? -14.422 -28.969 -8 1 97.12 52 ARG B C 1
ATOM 1697 O O . ARG B 1 52 ? -14.93 -29.422 -6.973 1 97.12 52 ARG B O 1
ATOM 1704 N N . VAL B 1 53 ? -13.297 -28.391 -8.039 1 97.5 53 VAL B N 1
ATOM 1705 C CA . VAL B 1 53 ? -12.5 -28.344 -6.816 1 97.5 53 VAL B CA 1
ATOM 1706 C C . VAL B 1 53 ? -13.172 -27.438 -5.789 1 97.5 53 VAL B C 1
ATOM 1708 O O . VAL B 1 53 ? -13.023 -27.641 -4.582 1 97.5 53 VAL B O 1
ATOM 1711 N N . GLU B 1 54 ? -13.859 -26.422 -6.254 1 96.94 54 GLU B N 1
ATOM 1712 C CA . GLU B 1 54 ? -14.664 -25.578 -5.359 1 96.94 54 GLU B CA 1
ATOM 1713 C C . GLU B 1 54 ? -15.805 -26.375 -4.742 1 96.94 54 GLU B C 1
ATOM 1715 O O . GLU B 1 54 ? -16.062 -26.281 -3.541 1 96.94 54 GLU B O 1
ATOM 1720 N N . GLY B 1 55 ? -16.453 -27.172 -5.551 1 96.81 55 GLY B N 1
ATOM 1721 C CA . GLY B 1 55 ? -17.547 -28 -5.09 1 96.81 55 GLY B CA 1
ATOM 1722 C C . GLY B 1 55 ? -17.125 -29.031 -4.055 1 96.81 55 GLY B C 1
ATOM 1723 O O . GLY B 1 55 ? -17.891 -29.391 -3.172 1 96.81 55 GLY B O 1
ATOM 1724 N N . TRP B 1 56 ? -15.875 -29.5 -4.195 1 97.19 56 TRP B N 1
ATOM 1725 C CA . TRP B 1 56 ? -15.328 -30.484 -3.252 1 97.19 56 TRP B CA 1
ATOM 1726 C C . TRP B 1 56 ? -14.859 -29.797 -1.975 1 97.19 56 TRP B C 1
ATOM 1728 O O . TRP B 1 56 ? -14.477 -30.453 -1.009 1 97.19 56 TRP B O 1
ATOM 1738 N N . GLY B 1 57 ? -14.82 -28.469 -1.981 1 95.88 57 GLY B N 1
ATOM 1739 C CA . GLY B 1 57 ? -14.438 -27.703 -0.8 1 95.88 57 GLY B CA 1
ATOM 1740 C C . GLY B 1 57 ? -12.945 -27.453 -0.717 1 95.88 57 GLY B C 1
ATOM 1741 O O . GLY B 1 57 ? -12.453 -26.938 0.291 1 95.88 57 GLY B O 1
ATOM 1742 N N . TYR B 1 58 ? -12.219 -27.797 -1.781 1 96.25 58 TYR B N 1
ATOM 1743 C CA . TYR B 1 58 ? -10.766 -27.609 -1.765 1 96.25 58 TYR B CA 1
ATOM 1744 C C . TYR B 1 58 ? -10.391 -26.172 -2.107 1 96.25 58 TYR B C 1
ATOM 1746 O O . TYR B 1 58 ? -9.273 -25.734 -1.833 1 96.25 58 TYR B O 1
ATOM 1754 N N . LEU B 1 59 ? -11.328 -25.469 -2.703 1 95.69 59 LEU B N 1
ATOM 1755 C CA . LEU B 1 59 ? -11.141 -24.094 -3.105 1 95.69 59 LEU B CA 1
ATOM 1756 C C . LEU B 1 59 ? -12.188 -23.188 -2.463 1 95.69 59 LEU B C 1
ATOM 1758 O O . LEU B 1 59 ? -13.391 -23.344 -2.711 1 95.69 59 LEU B O 1
ATOM 1762 N N . ASN B 1 60 ? -11.75 -22.375 -1.577 1 94.56 60 ASN B N 1
ATOM 1763 C CA . ASN B 1 60 ? -12.586 -21.422 -0.855 1 94.56 60 ASN B CA 1
ATOM 1764 C C . ASN B 1 60 ? -11.852 -20.094 -0.617 1 94.56 60 ASN B C 1
ATOM 1766 O O . ASN B 1 60 ? -11.07 -19.984 0.33 1 94.56 60 ASN B O 1
ATOM 1770 N N . ASP B 1 61 ? -12.25 -19.109 -1.385 1 94.56 61 ASP B N 1
ATOM 1771 C CA . ASP B 1 61 ? -11.516 -17.844 -1.348 1 94.56 61 ASP B CA 1
ATOM 1772 C C . ASP B 1 61 ? -11.742 -17.109 -0.027 1 94.56 61 ASP B C 1
ATOM 1774 O O . ASP B 1 61 ? -10.859 -16.406 0.457 1 94.56 61 ASP B O 1
ATOM 1778 N N . GLU B 1 62 ? -12.891 -17.25 0.502 1 94.44 62 GLU B N 1
ATOM 1779 C CA . GLU B 1 62 ? -13.164 -16.625 1.793 1 94.44 62 GLU B CA 1
ATOM 1780 C C . GLU B 1 62 ? -12.273 -17.203 2.887 1 94.44 62 GLU B C 1
ATOM 1782 O O . GLU B 1 62 ? -11.695 -16.469 3.682 1 94.44 62 GLU B O 1
ATOM 1787 N N . ARG B 1 63 ? -12.242 -18.516 2.9 1 94.69 63 ARG B N 1
ATOM 1788 C CA . ARG B 1 63 ? -11.367 -19.172 3.869 1 94.69 63 ARG B CA 1
ATOM 1789 C C . ARG B 1 63 ? -9.906 -18.812 3.627 1 94.69 63 ARG B C 1
ATOM 1791 O O . ARG B 1 63 ? -9.164 -18.547 4.574 1 94.69 63 ARG B O 1
ATOM 1798 N N . PHE B 1 64 ? -9.57 -18.828 2.422 1 95.75 64 PHE B N 1
ATOM 1799 C CA . PHE B 1 64 ? -8.219 -18.438 2.045 1 95.75 64 PHE B CA 1
ATOM 1800 C C . PHE B 1 64 ? -7.895 -17.047 2.562 1 95.75 64 PHE B C 1
ATOM 1802 O O . PHE B 1 64 ? -6.867 -16.844 3.213 1 95.75 64 PHE B O 1
ATOM 1809 N N . ALA B 1 65 ? -8.773 -16.094 2.293 1 97.06 65 ALA B N 1
ATOM 1810 C CA . ALA B 1 65 ? -8.57 -14.711 2.686 1 97.06 65 ALA B CA 1
ATOM 1811 C C . ALA B 1 65 ? -8.445 -14.578 4.199 1 97.06 65 ALA B C 1
ATOM 1813 O O . ALA B 1 65 ? -7.566 -13.875 4.703 1 97.06 65 ALA B O 1
ATOM 1814 N N . ARG B 1 66 ? -9.281 -15.25 4.895 1 96.5 66 ARG B N 1
ATOM 1815 C CA . ARG B 1 66 ? -9.289 -15.195 6.352 1 96.5 66 ARG B CA 1
ATOM 1816 C C . ARG B 1 66 ? -7.977 -15.727 6.922 1 96.5 66 ARG B C 1
ATOM 1818 O O . ARG B 1 66 ? -7.352 -15.086 7.766 1 96.5 66 ARG B O 1
ATOM 1825 N N . ASP B 1 67 ? -7.586 -16.891 6.465 1 95.56 67 ASP B N 1
ATOM 1826 C CA . ASP B 1 67 ? -6.363 -17.516 6.957 1 95.56 67 ASP B CA 1
ATOM 1827 C C . ASP B 1 67 ? -5.141 -16.656 6.66 1 95.56 67 ASP B C 1
ATOM 1829 O O . ASP B 1 67 ? -4.285 -16.469 7.527 1 95.56 67 ASP B O 1
ATOM 1833 N N . GLN B 1 68 ? -5.137 -16.172 5.453 1 95.44 68 GLN B N 1
ATOM 1834 C CA . GLN B 1 68 ? -4.016 -15.328 5.055 1 95.44 68 GLN B CA 1
ATOM 1835 C C . GLN B 1 68 ? -3.982 -14.039 5.875 1 95.44 68 GLN B C 1
ATOM 1837 O O . GLN B 1 68 ? -2.914 -13.594 6.297 1 95.44 68 GLN B O 1
ATOM 1842 N N . ALA B 1 69 ? -5.129 -13.398 6.062 1 97.19 69 ALA B N 1
ATOM 1843 C CA . ALA B 1 69 ? -5.207 -12.172 6.848 1 97.19 69 ALA B CA 1
ATOM 1844 C C . ALA B 1 69 ? -4.699 -12.391 8.266 1 97.19 69 ALA B C 1
ATOM 1846 O O . ALA B 1 69 ? -3.934 -11.578 8.797 1 97.19 69 ALA B O 1
ATOM 1847 N N . GLU B 1 70 ? -5.117 -13.484 8.859 1 97 70 GLU B N 1
ATOM 1848 C CA . GLU B 1 70 ? -4.684 -13.797 10.219 1 97 70 GLU B CA 1
ATOM 1849 C C . GLU B 1 70 ? -3.174 -14.016 10.281 1 97 70 GLU B C 1
ATOM 1851 O O . GLU B 1 70 ? -2.508 -13.523 11.195 1 97 70 GLU B O 1
ATOM 1856 N N . ARG B 1 71 ? -2.748 -14.711 9.352 1 95.12 71 ARG B N 1
ATOM 1857 C CA . ARG B 1 71 ? -1.315 -14.992 9.312 1 95.12 71 ARG B CA 1
ATOM 1858 C C . ARG B 1 71 ? -0.512 -13.703 9.148 1 95.12 71 ARG B C 1
ATOM 1860 O O . ARG B 1 71 ? 0.444 -13.469 9.891 1 95.12 71 ARG B O 1
ATOM 1867 N N . LEU B 1 72 ? -0.854 -12.875 8.234 1 94.44 72 LEU B N 1
ATOM 1868 C CA . LEU B 1 72 ? -0.113 -11.664 7.91 1 94.44 72 LEU B CA 1
ATOM 1869 C C . LEU B 1 72 ? -0.196 -10.648 9.047 1 94.44 72 LEU B C 1
ATOM 1871 O O . LEU B 1 72 ? 0.815 -10.062 9.43 1 94.44 72 LEU B O 1
ATOM 1875 N N . LEU B 1 73 ? -1.354 -10.43 9.57 1 96 73 LEU B N 1
ATOM 1876 C CA . LEU B 1 73 ? -1.503 -9.508 10.695 1 96 73 LEU B CA 1
ATOM 1877 C C . LEU B 1 73 ? -0.814 -10.047 11.938 1 96 73 LEU B C 1
ATOM 1879 O O . LEU B 1 73 ? -0.16 -9.297 12.672 1 96 73 LEU B O 1
ATOM 1883 N N . GLY B 1 74 ? -0.979 -11.281 12.133 1 95.38 74 GLY B N 1
ATOM 1884 C CA . GLY B 1 74 ? -0.395 -11.922 13.297 1 95.38 74 GLY B CA 1
ATOM 1885 C C . GLY B 1 74 ? 1.121 -11.859 13.32 1 95.38 74 GLY B C 1
ATOM 1886 O O . GLY B 1 74 ? 1.736 -11.914 14.383 1 95.38 74 GLY B O 1
ATOM 1887 N N . GLY B 1 75 ? 1.724 -11.789 12.203 1 93.75 75 GLY B N 1
ATOM 1888 C CA . GLY B 1 75 ? 3.172 -11.703 12.102 1 93.75 75 GLY B CA 1
ATOM 1889 C C . GLY B 1 75 ? 3.723 -10.375 12.594 1 93.75 75 GLY B C 1
ATOM 1890 O O . GLY B 1 75 ? 4.926 -10.25 12.836 1 93.75 75 GLY B O 1
ATOM 1891 N N . GLY B 1 76 ? 2.918 -9.383 12.609 1 91.88 76 GLY B N 1
ATOM 1892 C CA . GLY B 1 76 ? 3.277 -8.125 13.234 1 91.88 76 GLY B CA 1
ATOM 1893 C C . GLY B 1 76 ? 4.074 -7.203 12.328 1 91.88 76 GLY B C 1
ATOM 1894 O O . GLY B 1 76 ? 4.57 -6.164 12.773 1 91.88 76 GLY B O 1
ATOM 1895 N N . ARG B 1 77 ? 4.16 -7.539 11.086 1 92.75 77 ARG B N 1
ATOM 1896 C CA . ARG B 1 77 ? 5 -6.77 10.172 1 92.75 77 ARG B CA 1
ATOM 1897 C C . ARG B 1 77 ? 4.164 -5.805 9.344 1 92.75 77 ARG B C 1
ATOM 1899 O O . ARG B 1 77 ? 4.695 -4.84 8.789 1 92.75 77 ARG B O 1
ATOM 1906 N N . TYR B 1 78 ? 2.912 -6.152 9.305 1 96.31 78 TYR B N 1
ATOM 1907 C CA . TYR B 1 78 ? 2.068 -5.383 8.398 1 96.31 78 TYR B CA 1
ATOM 1908 C C . TYR B 1 78 ? 0.855 -4.816 9.125 1 96.31 78 TYR B C 1
ATOM 1910 O O . TYR B 1 78 ? 0.338 -5.438 10.055 1 96.31 78 TYR B O 1
ATOM 1918 N N . GLY B 1 79 ? 0.462 -3.639 8.648 1 96.88 79 GLY B N 1
ATOM 1919 C CA . GLY B 1 79 ? -0.828 -3.1 9.047 1 96.88 79 GLY B CA 1
ATOM 1920 C C . GLY B 1 79 ? -1.969 -3.564 8.164 1 96.88 79 GLY B C 1
ATOM 1921 O O . GLY B 1 79 ? -1.745 -4.23 7.148 1 96.88 79 GLY B O 1
ATOM 1922 N N . PRO B 1 80 ? -3.148 -3.164 8.539 1 96.88 80 PRO B N 1
ATOM 1923 C CA . PRO B 1 80 ? -4.355 -3.668 7.875 1 96.88 80 PRO B CA 1
ATOM 1924 C C . PRO B 1 80 ? -4.398 -3.324 6.387 1 96.88 80 PRO B C 1
ATOM 1926 O O . PRO B 1 80 ? -4.816 -4.148 5.57 1 96.88 80 PRO B O 1
ATOM 1929 N N . GLU B 1 81 ? -3.945 -2.154 6.016 1 95.44 81 GLU B N 1
ATOM 1930 C CA . GLU B 1 81 ? -4.062 -1.729 4.625 1 95.44 81 GLU B CA 1
ATOM 1931 C C . GLU B 1 81 ? -3.16 -2.559 3.715 1 95.44 81 GLU B C 1
ATOM 1933 O O . GLU B 1 81 ? -3.555 -2.924 2.605 1 95.44 81 GLU B O 1
ATOM 1938 N N . GLU B 1 82 ? -2.016 -2.834 4.152 1 95.88 82 GLU B N 1
ATOM 1939 C CA . GLU B 1 82 ? -1.104 -3.652 3.359 1 95.88 82 GLU B CA 1
ATOM 1940 C C . GLU B 1 82 ? -1.604 -5.09 3.25 1 95.88 82 GLU B C 1
ATOM 1942 O O . GLU B 1 82 ? -1.492 -5.715 2.193 1 95.88 82 GLU B O 1
ATOM 1947 N N . VAL B 1 83 ? -2.135 -5.609 4.305 1 96.31 83 VAL B N 1
ATOM 1948 C CA . VAL B 1 83 ? -2.684 -6.961 4.273 1 96.31 83 VAL B CA 1
ATOM 1949 C C . VAL B 1 83 ? -3.824 -7.031 3.262 1 96.31 83 VAL B C 1
ATOM 1951 O O . VAL B 1 83 ? -3.908 -7.98 2.479 1 96.31 83 VAL B O 1
ATOM 1954 N N . ARG B 1 84 ? -4.633 -6.047 3.283 1 96.31 84 ARG B N 1
ATOM 1955 C CA . ARG B 1 84 ? -5.715 -5.988 2.307 1 96.31 84 ARG B CA 1
ATOM 1956 C C . ARG B 1 84 ? -5.168 -5.992 0.882 1 96.31 84 ARG B C 1
ATOM 1958 O O . ARG B 1 84 ? -5.652 -6.738 0.028 1 96.31 84 ARG B O 1
ATOM 1965 N N . ARG B 1 85 ? -4.188 -5.223 0.667 1 94.31 85 ARG B N 1
ATOM 1966 C CA . ARG B 1 85 ? -3.594 -5.117 -0.662 1 94.31 85 ARG B CA 1
ATOM 1967 C C . ARG B 1 85 ? -2.986 -6.445 -1.097 1 94.31 85 ARG B C 1
ATOM 1969 O O . ARG B 1 85 ? -3.115 -6.844 -2.256 1 94.31 85 ARG B O 1
ATOM 1976 N N . ARG B 1 86 ? -2.363 -7.062 -0.212 1 93.38 86 ARG B N 1
ATOM 1977 C CA . ARG B 1 86 ? -1.75 -8.352 -0.519 1 93.38 86 ARG B CA 1
ATOM 1978 C C . ARG B 1 86 ? -2.809 -9.391 -0.868 1 93.38 86 ARG B C 1
ATOM 1980 O O . ARG B 1 86 ? -2.623 -10.188 -1.79 1 93.38 86 ARG B O 1
ATOM 1987 N N . LEU B 1 87 ? -3.867 -9.391 -0.157 1 95.19 87 LEU B N 1
ATOM 1988 C CA . LEU B 1 87 ? -4.957 -10.305 -0.461 1 95.19 87 LEU B CA 1
ATOM 1989 C C . LEU B 1 87 ? -5.52 -10.039 -1.854 1 95.19 87 LEU B C 1
ATOM 1991 O O . LEU B 1 87 ? -5.77 -10.977 -2.617 1 95.19 87 LEU B O 1
ATOM 1995 N N . GLU B 1 88 ? -5.625 -8.789 -2.141 1 93.62 88 GLU B N 1
ATOM 1996 C CA . GLU B 1 88 ? -6.152 -8.422 -3.451 1 93.62 88 GLU B CA 1
ATOM 1997 C C . GLU B 1 88 ? -5.188 -8.812 -4.566 1 93.62 88 GLU B C 1
ATOM 1999 O O . GLU B 1 88 ? -5.617 -9.188 -5.66 1 93.62 88 GLU B O 1
ATOM 2004 N N . ALA B 1 89 ? -3.979 -8.695 -4.281 1 90.19 89 ALA B N 1
ATOM 2005 C CA . ALA B 1 89 ? -2.961 -9.094 -5.25 1 90.19 89 ALA B CA 1
ATOM 2006 C C . ALA B 1 89 ? -3.061 -10.578 -5.578 1 90.19 89 ALA B C 1
ATOM 2008 O O . ALA B 1 89 ? -2.666 -11.008 -6.66 1 90.19 89 ALA B O 1
ATOM 2009 N N . HIS B 1 90 ? -3.607 -11.312 -4.656 1 90 90 HIS B N 1
ATOM 2010 C CA . HIS B 1 90 ? -3.822 -12.734 -4.871 1 90 90 HIS B CA 1
ATOM 2011 C C . HIS B 1 90 ? -5.164 -13 -5.543 1 90 90 HIS B C 1
ATOM 2013 O O . HIS B 1 90 ? -5.57 -14.156 -5.703 1 90 90 HIS B O 1
ATOM 2019 N N . GLY B 1 91 ? -5.836 -11.953 -5.832 1 91.94 91 GLY B N 1
ATOM 2020 C CA . GLY B 1 91 ? -7.074 -12.102 -6.582 1 91.94 91 GLY B CA 1
ATOM 2021 C C . GLY B 1 91 ? -8.305 -12.117 -5.699 1 91.94 91 GLY B C 1
ATOM 2022 O O . GLY B 1 91 ? -9.414 -12.391 -6.172 1 91.94 91 GLY B O 1
ATOM 2023 N N . VAL B 1 92 ? -8.125 -11.891 -4.488 1 94.25 92 VAL B N 1
ATOM 2024 C CA . VAL B 1 92 ? -9.258 -11.773 -3.578 1 94.25 92 VAL B CA 1
ATOM 2025 C C . VAL B 1 92 ? -10 -10.469 -3.84 1 94.25 92 VAL B C 1
ATOM 2027 O O . VAL B 1 92 ? -9.375 -9.422 -4.027 1 94.25 92 VAL B O 1
ATOM 2030 N N . SER B 1 93 ? -11.344 -10.562 -3.896 1 94.62 93 SER B N 1
ATOM 2031 C CA . SER B 1 93 ? -12.117 -9.352 -4.148 1 94.62 93 SER B CA 1
ATOM 2032 C C . SER B 1 93 ? -11.922 -8.328 -3.037 1 94.62 93 SER B C 1
ATOM 2034 O O . SER B 1 93 ? -11.656 -8.695 -1.89 1 94.62 93 SER B O 1
ATOM 2036 N N . PRO B 1 94 ? -12.07 -7.035 -3.369 1 94.06 94 PRO B N 1
ATOM 2037 C CA . PRO B 1 94 ? -11.93 -5.996 -2.346 1 94.06 94 PRO B CA 1
ATOM 2038 C C . PRO B 1 94 ? -12.852 -6.223 -1.148 1 94.06 94 PRO B C 1
ATOM 2040 O O . PRO B 1 94 ? -12.438 -6.035 -0.002 1 94.06 94 PRO B O 1
ATOM 2043 N N . GLU B 1 95 ? -14.016 -6.602 -1.424 1 95.38 95 GLU B N 1
ATOM 2044 C CA . GLU B 1 95 ? -14.992 -6.844 -0.362 1 95.38 95 GLU B CA 1
ATOM 2045 C C . GLU B 1 95 ? -14.555 -8 0.534 1 95.38 95 GLU B C 1
ATOM 2047 O O . GLU B 1 95 ? -14.594 -7.891 1.761 1 95.38 95 GLU B O 1
ATOM 2052 N N . ALA B 1 96 ? -14.164 -9.07 -0.059 1 95.94 96 ALA B N 1
ATOM 2053 C CA . ALA B 1 96 ? -13.719 -10.234 0.703 1 95.94 96 ALA B CA 1
ATOM 2054 C C . ALA B 1 96 ? -12.461 -9.914 1.501 1 95.94 96 ALA B C 1
ATOM 2056 O O . ALA B 1 96 ? -12.312 -10.359 2.643 1 95.94 96 ALA B O 1
ATOM 2057 N N . ALA B 1 97 ? -11.602 -9.164 0.874 1 96.75 97 ALA B N 1
ATOM 2058 C CA . ALA B 1 97 ? -10.359 -8.781 1.541 1 96.75 97 ALA B CA 1
ATOM 2059 C C . ALA B 1 97 ? -10.641 -7.918 2.768 1 96.75 97 ALA B C 1
ATOM 2061 O O . ALA B 1 97 ? -10.07 -8.141 3.838 1 96.75 97 ALA B O 1
ATOM 2062 N N . SER B 1 98 ? -11.508 -6.977 2.592 1 97.19 98 SER B N 1
ATOM 2063 C CA . SER B 1 98 ? -11.875 -6.094 3.693 1 97.19 98 SER B CA 1
ATOM 2064 C C . SER B 1 98 ? -12.492 -6.879 4.848 1 97.19 98 SER B C 1
ATOM 2066 O O . SER B 1 98 ? -12.148 -6.656 6.012 1 97.19 98 SER B O 1
ATOM 2068 N N . THR B 1 99 ? -13.328 -7.734 4.504 1 97.88 99 THR B N 1
ATOM 2069 C CA . THR B 1 99 ? -13.977 -8.562 5.512 1 97.88 99 THR B CA 1
ATOM 2070 C C . THR B 1 99 ? -12.961 -9.438 6.238 1 97.88 99 THR B C 1
ATOM 2072 O O . THR B 1 99 ? -12.984 -9.539 7.465 1 97.88 99 THR B O 1
ATOM 2075 N N . ALA B 1 100 ? -12.117 -10.062 5.5 1 98 100 ALA B N 1
ATOM 2076 C CA . ALA B 1 100 ? -11.102 -10.938 6.078 1 98 100 ALA B CA 1
ATOM 2077 C C . ALA B 1 100 ? -10.211 -10.172 7.051 1 98 100 ALA B C 1
ATOM 2079 O O . ALA B 1 100 ? -9.906 -10.664 8.141 1 98 100 ALA B O 1
ATOM 2080 N N . VAL B 1 101 ? -9.844 -9 6.668 1 98.12 101 VAL B N 1
ATOM 2081 C CA . VAL B 1 101 ? -8.961 -8.18 7.496 1 98.12 101 VAL B CA 1
ATOM 2082 C C . VAL B 1 101 ? -9.688 -7.762 8.766 1 98.12 101 VAL B C 1
ATOM 2084 O O . VAL B 1 101 ? -9.125 -7.82 9.867 1 98.12 101 VAL B O 1
ATOM 2087 N N . ALA B 1 102 ? -10.906 -7.34 8.633 1 97.81 102 ALA B N 1
ATOM 2088 C CA . ALA B 1 102 ? -11.695 -6.945 9.789 1 97.81 102 ALA B CA 1
ATOM 2089 C C . ALA B 1 102 ? -11.852 -8.109 10.766 1 97.81 102 ALA B C 1
ATOM 2091 O O . ALA B 1 102 ? -11.68 -7.938 11.977 1 97.81 102 ALA B O 1
ATOM 2092 N N . THR B 1 103 ? -12.156 -9.211 10.234 1 97.88 103 THR B N 1
ATOM 2093 C CA . THR B 1 103 ? -12.312 -10.406 11.062 1 97.88 103 THR B CA 1
ATOM 2094 C C . THR B 1 103 ? -11.008 -10.758 11.766 1 97.88 103 THR B C 1
ATOM 2096 O O . THR B 1 103 ? -11 -11.039 12.961 1 97.88 103 THR B O 1
ATOM 2099 N N . ALA B 1 104 ? -9.969 -10.766 11.039 1 97.56 104 ALA B N 1
ATOM 2100 C CA . ALA B 1 104 ? -8.656 -11.094 11.594 1 97.56 104 ALA B CA 1
ATOM 2101 C C . ALA B 1 104 ? -8.273 -10.125 12.711 1 97.56 104 ALA B C 1
ATOM 2103 O O . ALA B 1 104 ? -7.715 -10.531 13.727 1 97.56 104 ALA B O 1
ATOM 2104 N N . ARG B 1 105 ? -8.547 -8.844 12.492 1 97.44 105 ARG B N 1
ATOM 2105 C CA . ARG B 1 105 ? -8.258 -7.84 13.516 1 97.44 105 ARG B CA 1
ATOM 2106 C C . ARG B 1 105 ? -8.977 -8.172 14.82 1 97.44 105 ARG B C 1
ATOM 2108 O O . ARG B 1 105 ? -8.391 -8.039 15.898 1 97.44 105 ARG B O 1
ATOM 2115 N N . GLY B 1 106 ? -10.211 -8.484 14.672 1 97.12 106 GLY B N 1
ATOM 2116 C CA . GLY B 1 106 ? -10.984 -8.867 15.844 1 97.12 106 GLY B CA 1
ATOM 2117 C C . GLY B 1 106 ? -10.469 -10.125 16.516 1 97.12 106 GLY B C 1
ATOM 2118 O O . GLY B 1 106 ? -10.258 -10.141 17.734 1 97.12 106 GLY B O 1
ATOM 2119 N N . THR B 1 107 ? -10.242 -11.125 15.766 1 96.75 107 THR B N 1
ATOM 2120 C CA . THR B 1 107 ? -9.797 -12.422 16.266 1 96.75 107 THR B CA 1
ATOM 2121 C C . THR B 1 107 ? -8.477 -12.289 17.016 1 96.75 107 THR B C 1
ATOM 2123 O O . THR B 1 107 ? -8.281 -12.898 18.062 1 96.75 107 THR B O 1
ATOM 2126 N N . LEU B 1 108 ? -7.594 -11.453 16.516 1 97.12 108 LEU B N 1
ATOM 2127 C CA . LEU B 1 108 ? -6.254 -11.305 17.078 1 97.12 108 LEU B CA 1
ATOM 2128 C C . LEU B 1 108 ? -6.223 -10.203 18.125 1 97.12 108 LEU B C 1
ATOM 2130 O O . LEU B 1 108 ? -5.188 -9.969 18.75 1 97.12 108 LEU B O 1
ATOM 2134 N N . GLU B 1 109 ? -7.418 -9.523 18.281 1 96.81 109 GLU B N 1
ATOM 2135 C CA . GLU B 1 109 ? -7.375 -8.297 19.078 1 96.81 109 GLU B CA 1
ATOM 2136 C C . GLU B 1 109 ? -6.203 -7.414 18.656 1 96.81 109 GLU B C 1
ATOM 2138 O O . GLU B 1 109 ? -5.426 -6.973 19.516 1 96.81 109 GLU B O 1
ATOM 2143 N N . PHE B 1 110 ? -6.117 -7.176 17.469 1 96.38 110 PHE B N 1
ATOM 2144 C CA . PHE B 1 110 ? -4.969 -6.531 16.844 1 96.38 110 PHE B CA 1
ATOM 2145 C C . PHE B 1 110 ? -4.824 -5.094 17.312 1 96.38 110 PHE B C 1
ATOM 2147 O O . PHE B 1 110 ? -5.746 -4.289 17.172 1 96.38 110 PHE B O 1
ATOM 2154 N N . ASP B 1 111 ? -3.635 -4.867 17.906 1 96.12 111 ASP B N 1
ATOM 2155 C CA . ASP B 1 111 ? -3.256 -3.516 18.297 1 96.12 111 ASP B CA 1
ATOM 2156 C C . ASP B 1 111 ? -2.305 -2.893 17.281 1 96.12 111 ASP B C 1
ATOM 2158 O O . ASP B 1 111 ? -1.098 -3.145 17.312 1 96.12 111 ASP B O 1
ATOM 2162 N N . ALA B 1 112 ? -2.85 -2 16.469 1 96.06 112 ALA B N 1
ATOM 2163 C CA . ALA B 1 112 ? -2.104 -1.438 15.344 1 96.06 112 ALA B CA 1
ATOM 2164 C C . ALA B 1 112 ? -0.942 -0.577 15.828 1 96.06 112 ALA B C 1
ATOM 2166 O O . ALA B 1 112 ? 0.136 -0.581 15.234 1 96.06 112 ALA B O 1
ATOM 2167 N N . GLU B 1 113 ? -1.16 0.183 16.859 1 95.94 113 GLU B N 1
ATOM 2168 C CA . GLU B 1 113 ? -0.102 1.038 17.391 1 95.94 113 GLU B CA 1
ATOM 2169 C C . GLU B 1 113 ? 1.052 0.208 17.953 1 95.94 113 GLU B C 1
ATOM 2171 O O . GLU B 1 113 ? 2.219 0.524 17.719 1 95.94 113 GLU B O 1
ATOM 2176 N N . HIS B 1 114 ? 0.692 -0.791 18.656 1 96.44 114 HIS B N 1
ATOM 2177 C CA . HIS B 1 114 ? 1.712 -1.681 19.203 1 96.44 114 HIS B CA 1
ATOM 2178 C C . HIS B 1 114 ? 2.52 -2.338 18.078 1 96.44 114 HIS B C 1
ATOM 2180 O O . HIS B 1 114 ? 3.752 -2.371 18.141 1 96.44 114 HIS B O 1
ATOM 2186 N N . ALA B 1 115 ? 1.837 -2.889 17.094 1 97.19 115 ALA B N 1
ATOM 2187 C CA . ALA B 1 115 ? 2.51 -3.529 15.969 1 97.19 115 ALA B CA 1
ATOM 2188 C C . ALA B 1 115 ? 3.441 -2.553 15.258 1 97.19 115 ALA B C 1
ATOM 2190 O O . ALA B 1 115 ? 4.57 -2.902 14.906 1 97.19 115 ALA B O 1
ATOM 2191 N N . ALA B 1 116 ? 2.98 -1.345 15.008 1 97.5 116 ALA B N 1
ATOM 2192 C CA . ALA B 1 116 ? 3.779 -0.315 14.352 1 97.5 116 ALA B CA 1
ATOM 2193 C C . ALA B 1 116 ? 5.039 0 15.148 1 97.5 116 ALA B C 1
ATOM 2195 O O . ALA B 1 116 ? 6.121 0.149 14.586 1 97.5 116 ALA B O 1
ATOM 2196 N N . ARG B 1 117 ? 4.91 0.119 16.422 1 96.56 117 ARG B N 1
ATOM 2197 C CA . ARG B 1 117 ? 6.055 0.376 17.297 1 96.56 117 ARG B CA 1
ATOM 2198 C C . ARG B 1 117 ? 7.086 -0.743 17.188 1 96.56 117 ARG B C 1
ATOM 2200 O O . ARG B 1 117 ? 8.289 -0.484 17.141 1 96.56 117 ARG B O 1
ATOM 2207 N N . GLN B 1 118 ? 6.578 -1.952 17.156 1 96.75 118 GLN B N 1
ATOM 2208 C CA . GLN B 1 118 ? 7.477 -3.098 17.031 1 96.75 118 GLN B CA 1
ATOM 2209 C C . GLN B 1 118 ? 8.258 -3.049 15.719 1 96.75 118 GLN B C 1
ATOM 2211 O O . GLN B 1 118 ? 9.445 -3.391 15.688 1 96.75 118 GLN B O 1
ATOM 2216 N N . VAL B 1 119 ? 7.574 -2.641 14.688 1 96.94 119 VAL B N 1
ATOM 2217 C CA . VAL B 1 119 ? 8.242 -2.508 13.391 1 96.94 119 VAL B CA 1
ATOM 2218 C C . VAL B 1 119 ? 9.383 -1.501 13.5 1 96.94 119 VAL B C 1
ATOM 2220 O O . VAL B 1 119 ? 10.492 -1.762 13.031 1 96.94 119 VAL B O 1
ATOM 2223 N N . LEU B 1 120 ? 9.125 -0.389 14.094 1 97.06 120 LEU B N 1
ATOM 2224 C CA . LEU B 1 120 ? 10.133 0.651 14.25 1 97.06 120 LEU B CA 1
ATOM 2225 C C . LEU B 1 120 ? 11.281 0.166 15.133 1 97.06 120 LEU B C 1
ATOM 2227 O O . LEU B 1 120 ? 12.445 0.449 14.852 1 97.06 120 LEU B O 1
ATOM 2231 N N . GLU B 1 121 ? 10.953 -0.562 16.156 1 96.81 121 GLU B N 1
ATOM 2232 C CA . GLU B 1 121 ? 11.961 -1.102 17.062 1 96.81 121 GLU B CA 1
ATOM 2233 C C . GLU B 1 121 ? 12.922 -2.029 16.328 1 96.81 121 GLU B C 1
ATOM 2235 O O . GLU B 1 121 ? 14.141 -1.941 16.516 1 96.81 121 GLU B O 1
ATOM 2240 N N . LYS B 1 122 ? 12.398 -2.834 15.531 1 95.94 122 LYS B N 1
ATOM 2241 C CA . LYS B 1 122 ? 13.211 -3.793 14.789 1 95.94 122 LYS B CA 1
ATOM 2242 C C . LYS B 1 122 ? 14.148 -3.082 13.812 1 95.94 122 LYS B C 1
ATOM 2244 O O . LYS B 1 122 ? 15.18 -3.631 13.422 1 95.94 122 LYS B O 1
ATOM 2249 N N . ARG B 1 123 ? 13.773 -1.858 13.438 1 95.19 123 ARG B N 1
ATOM 2250 C CA . ARG B 1 123 ? 14.578 -1.103 12.484 1 95.19 123 ARG B CA 1
ATOM 2251 C C . ARG B 1 123 ? 15.438 -0.067 13.203 1 95.19 123 ARG B C 1
ATOM 2253 O O . ARG B 1 123 ? 16.078 0.774 12.562 1 95.19 123 ARG B O 1
ATOM 2260 N N . GLY B 1 124 ? 15.414 -0.045 14.461 1 95.69 124 GLY B N 1
ATOM 2261 C CA . GLY B 1 124 ? 16.203 0.883 15.258 1 95.69 124 GLY B CA 1
ATOM 2262 C C . GLY B 1 124 ? 15.648 2.293 15.258 1 95.69 124 GLY B C 1
ATOM 2263 O O . GLY B 1 124 ? 16.391 3.262 15.422 1 95.69 124 GLY B O 1
ATOM 2264 N N . LEU B 1 125 ? 14.344 2.42 15.047 1 95.62 125 LEU B N 1
ATOM 2265 C CA . LEU B 1 125 ? 13.711 3.732 14.945 1 95.62 125 LEU B CA 1
ATOM 2266 C C . LEU B 1 125 ? 12.75 3.969 16.109 1 95.62 125 LEU B C 1
ATOM 2268 O O . LEU B 1 125 ? 11.766 4.699 15.961 1 95.62 125 LEU B O 1
ATOM 2272 N N . ALA B 1 126 ? 13.023 3.277 17.203 1 92.88 126 ALA B N 1
ATOM 2273 C CA . ALA B 1 126 ? 12.227 3.445 18.422 1 92.88 126 ALA B CA 1
ATOM 2274 C C . ALA B 1 126 ? 13.117 3.426 19.656 1 92.88 126 ALA B C 1
ATOM 2276 O O . ALA B 1 126 ? 14.273 3.012 19.594 1 92.88 126 ALA B O 1
ATOM 2277 N N . GLY B 1 127 ? 12.555 3.898 20.734 1 90.69 127 GLY B N 1
ATOM 2278 C CA . GLY B 1 127 ? 13.289 3.857 21.984 1 90.69 127 GLY B CA 1
ATOM 2279 C C . GLY B 1 127 ? 14.242 5.027 22.156 1 90.69 127 GLY B C 1
ATOM 2280 O O . GLY B 1 127 ? 15.055 5.043 23.078 1 90.69 127 GLY B O 1
ATOM 2281 N N . ARG B 1 128 ? 14.219 5.945 21.219 1 91.75 128 ARG B N 1
ATOM 2282 C CA . ARG B 1 128 ? 15.062 7.137 21.234 1 91.75 128 ARG B CA 1
ATOM 2283 C C . ARG B 1 128 ? 14.43 8.273 20.438 1 91.75 128 ARG B C 1
ATOM 2285 O O . ARG B 1 128 ? 13.469 8.055 19.688 1 91.75 128 ARG B O 1
ATOM 2292 N N . GLU B 1 129 ? 15.039 9.406 20.656 1 91.62 129 GLU B N 1
ATOM 2293 C CA . GLU B 1 129 ? 14.57 10.547 19.875 1 91.62 129 GLU B CA 1
ATOM 2294 C C . GLU B 1 129 ? 15.07 10.469 18.438 1 91.62 129 GLU B C 1
ATOM 2296 O O . GLU B 1 129 ? 16.25 10.219 18.203 1 91.62 129 GLU B O 1
ATOM 2301 N N . LEU B 1 130 ? 14.086 10.719 17.594 1 92.38 130 LEU B N 1
ATOM 2302 C CA . LEU B 1 130 ? 14.438 10.703 16.172 1 92.38 130 LEU B CA 1
ATOM 2303 C C . LEU B 1 130 ? 14.57 12.125 15.633 1 92.38 130 LEU B C 1
ATOM 2305 O O . LEU B 1 130 ? 13.812 13.016 16.016 1 92.38 130 LEU B O 1
ATOM 2309 N N . ASP B 1 131 ? 15.539 12.273 14.758 1 90.62 131 ASP B N 1
ATOM 2310 C CA . ASP B 1 131 ? 15.609 13.555 14.07 1 90.62 131 ASP B CA 1
ATOM 2311 C C . ASP B 1 131 ? 14.625 13.609 12.906 1 90.62 131 ASP B C 1
ATOM 2313 O O . ASP B 1 131 ? 13.898 12.641 12.656 1 90.62 131 ASP B O 1
ATOM 2317 N N . ALA B 1 132 ? 14.586 14.719 12.258 1 87.56 132 ALA B N 1
ATOM 2318 C CA . ALA B 1 132 ? 13.586 14.945 11.219 1 87.56 132 ALA B CA 1
ATOM 2319 C C . ALA B 1 132 ? 13.734 13.938 10.086 1 87.56 132 ALA B C 1
ATOM 2321 O O . ALA B 1 132 ? 12.734 13.43 9.57 1 87.56 132 ALA B O 1
ATOM 2322 N N . ARG B 1 133 ? 14.906 13.672 9.734 1 89.5 133 ARG B N 1
ATOM 2323 C CA . ARG B 1 133 ? 15.172 12.719 8.664 1 89.5 133 ARG B CA 1
ATOM 2324 C C . ARG B 1 133 ? 14.742 11.312 9.062 1 89.5 133 ARG B C 1
ATOM 2326 O O . ARG B 1 133 ? 14.148 10.586 8.266 1 89.5 133 ARG B O 1
ATOM 2333 N N . GLU B 1 134 ? 14.977 10.969 10.258 1 92.38 134 GLU B N 1
ATOM 2334 C CA . GLU B 1 134 ? 14.617 9.641 10.758 1 92.38 134 GLU B CA 1
ATOM 2335 C C . GLU B 1 134 ? 13.109 9.492 10.891 1 92.38 134 GLU B C 1
ATOM 2337 O O . GLU B 1 134 ? 12.555 8.422 10.633 1 92.38 134 GLU B O 1
ATOM 2342 N N . LYS B 1 135 ? 12.516 10.539 11.312 1 92.81 135 LYS B N 1
ATOM 2343 C CA . LYS B 1 135 ? 11.055 10.523 11.422 1 92.81 135 LYS B CA 1
ATOM 2344 C C . LYS B 1 135 ? 10.406 10.328 10.055 1 92.81 135 LYS B C 1
ATOM 2346 O O . LYS B 1 135 ? 9.453 9.555 9.922 1 92.81 135 LYS B O 1
ATOM 2351 N N . ALA B 1 136 ? 10.961 11.016 9.117 1 89.75 136 ALA B N 1
ATOM 2352 C CA . ALA B 1 136 ? 10.445 10.867 7.758 1 89.75 136 ALA B CA 1
ATOM 2353 C C . ALA B 1 136 ? 10.625 9.43 7.262 1 89.75 136 ALA B C 1
ATOM 2355 O O . ALA B 1 136 ? 9.711 8.859 6.656 1 89.75 136 ALA B O 1
ATOM 2356 N N . ARG B 1 137 ? 11.773 8.883 7.535 1 91.88 137 ARG B N 1
ATOM 2357 C CA . ARG B 1 137 ? 12.062 7.504 7.152 1 91.88 137 ARG B CA 1
ATOM 2358 C C . ARG B 1 137 ? 11.109 6.531 7.844 1 91.88 137 ARG B C 1
ATOM 2360 O O . ARG B 1 137 ? 10.57 5.625 7.207 1 91.88 137 ARG B O 1
ATOM 2367 N N . ALA B 1 138 ? 10.891 6.785 9.102 1 94.75 138 ALA B N 1
ATOM 2368 C CA . ALA B 1 138 ? 9.992 5.938 9.883 1 94.75 138 ALA B CA 1
ATOM 2369 C C . ALA B 1 138 ? 8.562 6.016 9.359 1 94.75 138 ALA B C 1
ATOM 2371 O O . ALA B 1 138 ? 7.883 4.992 9.234 1 94.75 138 ALA B O 1
ATOM 2372 N N . GLY B 1 139 ? 8.148 7.191 9.062 1 93.81 139 GLY B N 1
ATOM 2373 C CA . GLY B 1 139 ? 6.812 7.383 8.523 1 93.81 139 GLY B CA 1
ATOM 2374 C C . GLY B 1 139 ? 6.59 6.672 7.203 1 93.81 139 GLY B C 1
ATOM 2375 O O . GLY B 1 139 ? 5.566 6.016 7.008 1 93.81 139 GLY B O 1
ATOM 2376 N N . ARG B 1 140 ? 7.547 6.793 6.344 1 92.19 140 ARG B N 1
ATOM 2377 C CA . ARG B 1 140 ? 7.453 6.117 5.055 1 92.19 140 ARG B CA 1
ATOM 2378 C C . ARG B 1 140 ? 7.418 4.605 5.23 1 92.19 140 ARG B C 1
ATOM 2380 O O . ARG B 1 140 ? 6.664 3.912 4.543 1 92.19 140 ARG B O 1
ATOM 2387 N N . LEU B 1 141 ? 8.227 4.133 6.086 1 94 141 LEU B N 1
ATOM 2388 C CA . LEU B 1 141 ? 8.258 2.699 6.359 1 94 141 LEU B CA 1
ATOM 2389 C C . LEU B 1 141 ? 6.902 2.203 6.848 1 94 141 LEU B C 1
ATOM 2391 O O . LEU B 1 141 ? 6.352 1.245 6.297 1 94 141 LEU B O 1
ATOM 2395 N N . LEU B 1 142 ? 6.391 2.871 7.84 1 96.19 142 LEU B N 1
ATOM 2396 C CA . LEU B 1 142 ? 5.117 2.445 8.414 1 96.19 142 LEU B CA 1
ATOM 2397 C C . LEU B 1 142 ? 3.996 2.547 7.391 1 96.19 142 LEU B C 1
ATOM 2399 O O . LEU B 1 142 ? 3.127 1.674 7.324 1 96.19 142 LEU B O 1
ATOM 2403 N N . PHE B 1 143 ? 4.035 3.598 6.609 1 94.38 143 PHE B N 1
ATOM 2404 C CA . PHE B 1 143 ? 3.02 3.764 5.574 1 94.38 143 PHE B CA 1
ATOM 2405 C C . PHE B 1 143 ? 3.105 2.641 4.551 1 94.38 143 PHE B C 1
ATOM 2407 O O . PHE B 1 143 ? 2.086 2.055 4.176 1 94.38 143 PHE B O 1
ATOM 2414 N N . SER B 1 144 ? 4.254 2.303 4.133 1 93.56 144 SER B N 1
ATOM 2415 C CA . SER B 1 144 ? 4.449 1.235 3.154 1 93.56 144 SER B CA 1
ATOM 2416 C C . SER B 1 144 ? 4.023 -0.116 3.717 1 93.56 144 SER B C 1
ATOM 2418 O O . SER B 1 144 ? 3.662 -1.021 2.963 1 93.56 144 SER B O 1
ATOM 2420 N N . ARG B 1 145 ? 4.062 -0.2 5.02 1 95.31 145 ARG B N 1
ATOM 2421 C CA . ARG B 1 145 ? 3.672 -1.444 5.672 1 95.31 145 ARG B CA 1
ATOM 2422 C C . ARG B 1 145 ? 2.17 -1.48 5.926 1 95.31 145 ARG B C 1
ATOM 2424 O O . ARG B 1 145 ? 1.638 -2.488 6.398 1 95.31 145 ARG B O 1
ATOM 2431 N N . GLY B 1 146 ? 1.547 -0.429 5.672 1 96.19 146 GLY B N 1
ATOM 2432 C CA . GLY B 1 146 ? 0.093 -0.473 5.664 1 96.19 146 GLY B CA 1
ATOM 2433 C C . GLY B 1 146 ? -0.526 0.08 6.934 1 96.19 146 GLY B C 1
ATOM 2434 O O . GLY B 1 146 ? -1.709 -0.141 7.199 1 96.19 146 GLY B O 1
ATOM 2435 N N . PHE B 1 147 ? 0.255 0.823 7.742 1 96.56 147 PHE B N 1
ATOM 2436 C CA . PHE B 1 147 ? -0.31 1.467 8.922 1 96.56 147 PHE B CA 1
ATOM 2437 C C . PHE B 1 147 ? -0.952 2.799 8.555 1 96.56 147 PHE B C 1
ATOM 2439 O O . PHE B 1 147 ? -0.475 3.5 7.664 1 96.56 147 PHE B O 1
ATOM 2446 N N . SER B 1 148 ? -2.027 3.139 9.258 1 93.69 148 SER B N 1
ATOM 2447 C CA . SER B 1 148 ? -2.803 4.328 8.922 1 93.69 148 SER B CA 1
ATOM 2448 C C . SER B 1 148 ? -2.051 5.602 9.289 1 93.69 148 SER B C 1
ATOM 2450 O O . SER B 1 148 ? -1.187 5.586 10.172 1 93.69 148 SER B O 1
ATOM 2452 N N . GLU B 1 149 ? -2.463 6.645 8.672 1 89.94 149 GLU B N 1
ATOM 2453 C CA . GLU B 1 149 ? -1.869 7.949 8.945 1 89.94 149 GLU B CA 1
ATOM 2454 C C . GLU B 1 149 ? -2.068 8.352 10.406 1 89.94 149 GLU B C 1
ATOM 2456 O O . GLU B 1 149 ? -1.19 8.969 11.008 1 89.94 149 GLU B O 1
ATOM 2461 N N . ASP B 1 150 ? -3.195 8.062 10.898 1 89.19 150 ASP B N 1
ATOM 2462 C CA . ASP B 1 150 ? -3.479 8.398 12.289 1 89.19 150 ASP B CA 1
ATOM 2463 C C . ASP B 1 150 ? -2.482 7.723 13.227 1 89.19 150 ASP B C 1
ATOM 2465 O O . ASP B 1 150 ? -1.965 8.359 14.148 1 89.19 150 ASP B O 1
ATOM 2469 N N . ILE B 1 151 ? -2.199 6.484 13.016 1 93.5 151 ILE B N 1
ATOM 2470 C CA . ILE B 1 151 ? -1.253 5.727 13.828 1 93.5 151 ILE B CA 1
ATOM 2471 C C . ILE B 1 151 ? 0.146 6.32 13.68 1 93.5 151 ILE B C 1
ATOM 2473 O O . ILE B 1 151 ? 0.857 6.504 14.672 1 93.5 151 ILE B O 1
ATOM 2477 N N . ILE B 1 152 ? 0.487 6.645 12.461 1 93.56 152 ILE B N 1
ATOM 2478 C CA . ILE B 1 152 ? 1.809 7.184 12.164 1 93.56 152 ILE B CA 1
ATOM 2479 C C . ILE B 1 152 ? 1.98 8.539 12.852 1 93.56 152 ILE B C 1
ATOM 2481 O O . ILE B 1 152 ? 3.018 8.805 13.469 1 93.56 152 ILE B O 1
ATOM 2485 N N . GLN B 1 153 ? 0.987 9.289 12.805 1 88.69 153 GLN B N 1
ATOM 2486 C CA . GLN B 1 153 ? 1.032 10.602 13.445 1 88.69 153 GLN B CA 1
ATOM 2487 C C . GLN B 1 153 ? 1.161 10.469 14.953 1 88.69 153 GLN B C 1
ATOM 2489 O O . GLN B 1 153 ? 1.888 11.242 15.594 1 88.69 153 GLN B O 1
ATOM 2494 N N . ARG B 1 154 ? 0.502 9.586 15.539 1 90.62 154 ARG B N 1
ATOM 2495 C CA . ARG B 1 154 ? 0.557 9.367 16.984 1 90.62 154 ARG B CA 1
ATOM 2496 C C . ARG B 1 154 ? 1.954 8.93 17.422 1 90.62 154 ARG B C 1
ATOM 2498 O O . ARG B 1 154 ? 2.436 9.344 18.469 1 90.62 154 ARG B O 1
ATOM 2505 N N . LEU B 1 155 ? 2.561 8.172 16.578 1 92.94 155 LEU B N 1
ATOM 2506 C CA . LEU B 1 155 ? 3.85 7.602 16.953 1 92.94 155 LEU B CA 1
ATOM 2507 C C . LEU B 1 155 ? 4.984 8.578 16.641 1 92.94 155 LEU B C 1
ATOM 2509 O O . LEU B 1 155 ? 5.973 8.625 17.375 1 92.94 155 LEU B O 1
ATOM 2513 N N . LEU B 1 156 ? 4.812 9.367 15.539 1 91.75 156 LEU B N 1
ATOM 2514 C CA . LEU B 1 156 ? 5.961 10.125 15.055 1 91.75 156 LEU B CA 1
ATOM 2515 C C . LEU B 1 156 ? 5.68 11.625 15.086 1 91.75 156 LEU B C 1
ATOM 2517 O O . LEU B 1 156 ? 6.574 12.438 14.836 1 91.75 156 LEU B O 1
ATOM 2521 N N . GLY B 1 157 ? 4.566 11.977 15.383 1 80.19 157 GLY B N 1
ATOM 2522 C CA . GLY B 1 157 ? 4.191 13.383 15.398 1 80.19 157 GLY B CA 1
ATOM 2523 C C . GLY B 1 157 ? 3.75 13.891 14.039 1 80.19 157 GLY B C 1
ATOM 2524 O O . GLY B 1 157 ? 3.74 13.141 13.062 1 80.19 157 GLY B O 1
ATOM 2525 N N . ASP B 1 158 ? 3.172 15.07 13.938 1 63.22 158 ASP B N 1
ATOM 2526 C CA . ASP B 1 158 ? 2.457 15.68 12.82 1 63.22 158 ASP B CA 1
ATOM 2527 C C . ASP B 1 158 ? 3.359 15.812 11.594 1 63.22 158 ASP B C 1
ATOM 2529 O O . ASP B 1 158 ? 2.873 16 10.477 1 63.22 158 ASP B O 1
ATOM 2533 N N . ALA B 1 159 ? 4.691 15.883 11.68 1 52 159 ALA B N 1
ATOM 2534 C CA . ALA B 1 159 ? 5.566 16.281 10.578 1 52 159 ALA B CA 1
ATOM 2535 C C . ALA B 1 159 ? 5.363 15.383 9.359 1 52 159 ALA B C 1
ATOM 2537 O O . ALA B 1 159 ? 5.762 15.734 8.25 1 52 159 ALA B O 1
ATOM 2538 N N . MET B 1 160 ? 4.984 14.195 9.492 1 51.59 160 MET B N 1
ATOM 2539 C CA . MET B 1 160 ? 5.25 13.18 8.477 1 51.59 160 MET B CA 1
ATOM 2540 C C . MET B 1 160 ? 4.395 13.422 7.234 1 51.59 160 MET B C 1
ATOM 2542 O O . MET B 1 160 ? 4.648 12.836 6.18 1 51.59 160 MET B O 1
ATOM 2546 N N . LEU B 1 161 ? 3.234 14.055 7.547 1 49.56 161 LEU B N 1
ATOM 2547 C CA . LEU B 1 161 ? 2.389 14.172 6.363 1 49.56 161 LEU B CA 1
ATOM 2548 C C . LEU B 1 161 ? 3.055 15.031 5.301 1 49.56 161 LEU B C 1
ATOM 2550 O O . LEU B 1 161 ? 2.438 15.359 4.285 1 49.56 161 LEU B O 1
ATOM 2554 N N . GLU B 1 162 ? 4.125 15.648 5.754 1 46 162 GLU B N 1
ATOM 2555 C CA . GLU B 1 162 ? 4.703 16.484 4.711 1 46 162 GLU B CA 1
ATOM 2556 C C . GLU B 1 162 ? 5.258 15.648 3.564 1 46 162 GLU B C 1
ATOM 2558 O O . GLU B 1 162 ? 6.004 14.688 3.795 1 46 162 GLU B O 1
ATOM 2563 N N . PRO B 1 163 ? 4.59 15.492 2.574 1 43.72 163 PRO B N 1
ATOM 2564 C CA . PRO B 1 163 ? 5.277 14.844 1.454 1 43.72 163 PRO B CA 1
ATOM 2565 C C . PRO B 1 163 ? 6.789 15.062 1.482 1 43.72 163 PRO B C 1
ATOM 2567 O O . PRO B 1 163 ? 7.25 16.172 1.726 1 43.72 163 PRO B O 1
ATOM 2570 N N . SER B 1 164 ? 7.566 14.148 2.16 1 40.38 164 SER B N 1
ATOM 2571 C CA . SER B 1 164 ? 9.008 14.391 2.199 1 40.38 164 SER B CA 1
ATOM 2572 C C . SER B 1 164 ? 9.461 15.18 0.979 1 40.38 164 SER B C 1
ATOM 2574 O O . SER B 1 164 ? 8.93 15.008 -0.117 1 40.38 164 SER B O 1
ATOM 2576 N N . GLY B 1 165 ? 9.883 16.469 1.202 1 36.59 165 GLY B N 1
ATOM 2577 C CA . GLY B 1 165 ? 10.742 17.109 0.218 1 36.59 165 GLY B CA 1
ATOM 2578 C C . GLY B 1 165 ? 11.602 16.109 -0.549 1 36.59 165 GLY B C 1
ATOM 2579 O O . GLY B 1 165 ? 11.602 14.914 -0.241 1 36.59 165 GLY B O 1
ATOM 2580 N N . PRO B 1 166 ? 12.055 16.5 -1.818 1 35.19 166 PRO B N 1
ATOM 2581 C CA . PRO B 1 166 ? 13.031 15.734 -2.602 1 35.19 166 PRO B CA 1
ATOM 2582 C C . PRO B 1 166 ? 14.039 15 -1.729 1 35.19 166 PRO B C 1
ATOM 2584 O O . PRO B 1 166 ? 14.609 15.594 -0.803 1 35.19 166 PRO B O 1
ATOM 2587 N N . ASP B 1 167 ? 13.727 13.977 -1.021 1 34.72 167 ASP B N 1
ATOM 2588 C CA . ASP B 1 167 ? 14.93 13.398 -0.434 1 34.72 167 ASP B CA 1
ATOM 2589 C C . ASP B 1 167 ? 16.156 13.688 -1.297 1 34.72 167 ASP B C 1
ATOM 2591 O O . ASP B 1 167 ? 16.125 13.508 -2.516 1 34.72 167 ASP B O 1
ATOM 2595 N N . ASP B 1 168 ? 17.141 14.539 -0.908 1 28.31 168 ASP B N 1
ATOM 2596 C CA . ASP B 1 168 ? 18.5 14.5 -1.432 1 28.31 168 ASP B CA 1
ATOM 2597 C C . ASP B 1 168 ? 18.969 13.062 -1.653 1 28.31 168 ASP B C 1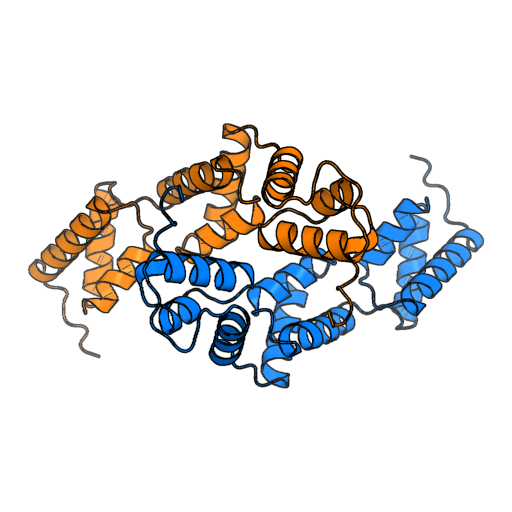
ATOM 2599 O O . ASP B 1 168 ? 18.703 12.188 -0.831 1 28.31 168 ASP B O 1
#

Secondary structure (DSSP, 8-state):
-------HHHHHHHHHHHHHHHHHS---HHHHHHHHHHTT--HHHHHHHHHHHHHTTS--HHHHHHHHHHHHHHTTS--HHHHHHHHHHTT--HHHHHHHHHHHHHHTT--HHHHHHHHHHHTT-SSS---HHHHHHHHHHHHHTT--HHHHHHHH-GGGGS------/-------HHHHHHHHHHHHHHHHHS---HHHHHHHHHHTT--HHHHHHHHHHHHHTTS--HHHHHHHHHHHHHHTTS--HHHHHHHHHHTT--HHHHHHHHHHHHHHTT--HHHHHHHHHHHTT-SSS---HHHHHHHHHHHHHTT--HHHHHHHH-GGGGS------

Solvent-accessible surface area (backbone atoms only — not comparable to full-atom values): 18387 Å² total; per-residue (Å²): 130,80,78,67,76,62,47,69,64,55,25,50,52,46,33,50,50,50,52,55,53,49,69,74,39,91,63,34,66,50,50,51,51,51,52,40,47,73,73,64,52,51,71,66,24,48,52,52,19,50,49,49,41,33,72,73,62,78,44,47,54,67,60,47,37,32,54,50,29,36,52,48,47,69,67,37,71,39,26,68,56,33,49,33,49,53,38,36,72,45,55,40,51,70,68,55,21,51,50,18,41,54,50,27,35,60,76,64,62,60,52,66,62,61,32,52,48,50,47,30,44,77,69,68,68,46,98,63,90,67,53,74,68,52,38,44,53,49,39,51,50,42,45,44,26,17,42,53,66,69,53,45,33,74,75,66,40,81,69,52,77,47,70,76,63,83,75,129,129,83,80,66,76,64,45,70,66,55,24,50,52,46,33,51,50,50,50,55,52,50,70,73,39,90,62,34,67,48,49,50,50,50,52,40,47,72,72,64,51,51,69,67,23,47,52,52,19,51,50,48,41,34,72,73,63,77,43,47,53,66,60,46,37,32,54,50,29,35,51,47,48,68,66,38,70,39,27,69,56,34,49,33,50,52,38,36,72,44,55,40,50,71,67,56,21,52,50,17,42,54,50,28,37,60,76,65,63,61,53,66,62,59,32,51,49,51,47,30,44,77,69,68,67,45,99,63,91,68,52,73,70,51,40,44,51,49,41,52,52,43,46,44,26,16,41,55,66,68,53,45,32,73,74,66,39,79,70,53,77,46,72,76,64,82,76,128

Nearest PDB structures (foldseek):
  3e3v-assembly1_A  TM=8.149E-01  e=1.162E-05  Ligilactobacillus salivarius UCC118
  3dfg-assembly1_A  TM=8.304E-01  e=1.162E-05  Xanthomonas campestris pv. campestris
  3c1d-assembly3_A  TM=8.164E-01  e=1.074E-04  unclassified
  3d5l-assembly2_B  TM=8.382E-01  e=1.304E-04  Limosilactobacillus reuteri subsp. rodentium
  3d5l-assembly1_A  TM=8.004E-01  e=2.114E-04  Limosilactobacillus reuteri subsp. rodentium

InterPro domains:
  IPR003783 Regulatory protein RecX [MF_01114] (2-163)
  IPR003783 Regulatory protein RecX [PTHR33602] (8-158)
  IPR036388 Winged helix-like DNA-binding domain superfamily [G3DSA:1.10.10.10] (4-57)
  IPR036388 Winged helix-like DNA-binding domain superfamily [G3DSA:1.10.10.10] (112-159)
  IPR053925 RecX, third three-helical domain [PF21981] (114-156)
  IPR053926 RecX, first three-helical domain [PF21982] (15-52)

Sequence (336 aa):
MDSEDATDAEVGRATDACLRLLKARARSRQELLAALERKGYAEAVRERALARVEGWGYLNDERFARDQAERLLGGGRYGPEEVRRRLEAHGVSPEAASTAVATARGTLEFDAEHAARQVLEKRGLAGRELDAREKARAGRLLFSRGFSEDIIQRLLGDAMLEPSGPDDMDSEDATDAEVGRATDACLRLLKARARSRQELLAALERKGYAEAVRERALARVEGWGYLNDERFARDQAERLLGGGRYGPEEVRRRLEAHGVSPEAASTAVATARGTLEFDAEHAARQVLEKRGLAGRELDAREKARAGRLLFSRGFSEDIIQRLLGDAMLEPSGPDD

Organism: Cystobacter fuscus (strain ATCC 25194 / DSM 2262 / NBRC 100088 / M29) (NCBI:txid1242864)